Protein AF-A0A1L7WZS4-F1 (afdb_monomer_lite)

Sequence (184 aa):
MIKNDSPWVLGYNEPDMTNANGGCDASPQAAYNAWGDDMFQFYDGGASLVCPAITSDNQPAASWGTLGPHVVERFYQHQAPEWRGAVAVQMQCSGTTLANSFIVYIESTASQVNSFFGTTMLIWVTEFSPMPTSDVQLMSNFLDVAIPWLDAQSYIDRYSPFMADYFVTNDALNVAGETFVHTS

Structure (mmCIF, N/CA/C/O backbone):
data_AF-A0A1L7WZS4-F1
#
_entry.id   AF-A0A1L7WZS4-F1
#
loop_
_atom_site.group_PDB
_atom_site.id
_atom_site.type_symbol
_atom_site.label_atom_id
_atom_site.label_alt_id
_atom_site.label_comp_id
_atom_site.label_asym_id
_atom_site.label_entity_id
_atom_site.label_seq_id
_atom_site.pdbx_PDB_ins_code
_atom_site.Cartn_x
_atom_site.Cartn_y
_atom_site.Cartn_z
_atom_site.occupancy
_atom_site.B_iso_or_equiv
_atom_site.auth_seq_id
_atom_site.auth_comp_id
_atom_site.auth_asym_id
_atom_site.auth_atom_id
_atom_site.pdbx_PDB_model_num
ATOM 1 N N . MET A 1 1 ? -17.846 -16.212 -2.466 1.00 46.84 1 MET A N 1
ATOM 2 C CA . MET A 1 1 ? -17.568 -16.597 -1.067 1.00 46.84 1 MET A CA 1
ATOM 3 C C . MET A 1 1 ? -16.066 -16.613 -0.882 1.00 46.84 1 MET A C 1
ATOM 5 O O . MET A 1 1 ? -15.391 -17.294 -1.647 1.00 46.84 1 MET A O 1
ATOM 9 N N . ILE A 1 2 ? -15.557 -15.829 0.066 1.00 50.22 2 ILE A N 1
ATOM 10 C CA . ILE A 1 2 ? -14.164 -15.914 0.513 1.00 50.22 2 ILE A CA 1
ATOM 11 C C . ILE A 1 2 ? -13.963 -17.333 1.070 1.00 50.22 2 ILE A C 1
ATOM 13 O O . ILE A 1 2 ? -14.832 -17.837 1.779 1.00 50.22 2 ILE A O 1
ATOM 17 N N . LYS A 1 3 ? -12.886 -18.030 0.685 1.00 46.03 3 LYS A N 1
ATOM 18 C CA . LYS A 1 3 ? -12.543 -19.320 1.310 1.00 46.03 3 LYS A CA 1
ATOM 19 C C . LYS A 1 3 ? -12.291 -19.063 2.800 1.00 46.03 3 LYS A C 1
ATOM 21 O O . LYS A 1 3 ? -11.576 -18.116 3.104 1.00 46.03 3 LYS A O 1
ATOM 26 N N . ASN A 1 4 ? -12.844 -19.906 3.676 1.00 49.97 4 ASN A N 1
ATOM 27 C CA . ASN A 1 4 ? -12.928 -19.767 5.145 1.00 49.97 4 ASN A CA 1
ATOM 28 C C . ASN A 1 4 ? -11.616 -19.504 5.927 1.00 49.97 4 ASN A C 1
ATOM 30 O O . ASN A 1 4 ? -11.658 -19.453 7.151 1.00 49.97 4 ASN A O 1
ATOM 34 N N . ASP A 1 5 ? -10.485 -19.294 5.253 1.00 59.59 5 ASP A N 1
ATOM 35 C CA . ASP A 1 5 ? -9.174 -19.093 5.866 1.00 59.59 5 ASP A CA 1
ATOM 36 C C . ASP A 1 5 ? -8.554 -17.720 5.543 1.00 59.59 5 ASP A C 1
ATOM 38 O O . ASP A 1 5 ? -7.446 -17.448 5.996 1.00 59.59 5 ASP A O 1
ATOM 42 N N . SER A 1 6 ? -9.207 -16.854 4.749 1.00 62.25 6 SER A N 1
ATOM 43 C CA . SER A 1 6 ? -8.655 -15.522 4.444 1.00 62.25 6 SER A CA 1
ATOM 44 C C . SER A 1 6 ? -9.005 -14.549 5.577 1.00 62.25 6 SER A C 1
ATOM 46 O O . SER A 1 6 ? -10.152 -14.109 5.650 1.00 62.25 6 SER A O 1
ATOM 48 N N . PRO A 1 7 ? -8.058 -14.184 6.463 1.00 83.44 7 PRO A N 1
ATOM 49 C CA . PRO A 1 7 ? -8.371 -13.430 7.676 1.00 83.44 7 PRO A CA 1
ATOM 50 C C . PRO A 1 7 ? -8.576 -11.934 7.409 1.00 83.44 7 PRO A C 1
ATOM 52 O O . PRO A 1 7 ? -8.847 -11.183 8.340 1.00 83.44 7 PRO A O 1
ATOM 55 N N . TRP A 1 8 ? -8.403 -11.493 6.159 1.00 88.56 8 TRP A N 1
ATOM 56 C CA . TRP A 1 8 ? -8.347 -10.090 5.776 1.00 88.56 8 TRP A CA 1
ATOM 57 C C . TRP A 1 8 ? -9.059 -9.840 4.450 1.00 88.56 8 TRP A C 1
ATOM 59 O O . TRP A 1 8 ? -8.967 -10.660 3.530 1.00 88.56 8 TRP A O 1
ATOM 69 N N . VAL A 1 9 ? -9.707 -8.681 4.342 1.00 90.50 9 VAL A N 1
ATOM 70 C CA . VAL A 1 9 ? -10.283 -8.153 3.099 1.00 90.50 9 VAL A CA 1
ATOM 71 C C . VAL A 1 9 ? -9.748 -6.745 2.856 1.00 90.50 9 VAL A C 1
ATOM 73 O O . VAL A 1 9 ? -9.843 -5.882 3.728 1.00 90.50 9 VAL A O 1
ATOM 76 N N . LEU A 1 10 ? -9.173 -6.531 1.670 1.00 91.75 10 LEU A N 1
ATOM 77 C CA . LEU A 1 10 ? -8.748 -5.215 1.197 1.00 91.75 10 LEU A CA 1
ATOM 78 C C . LEU A 1 10 ? -9.964 -4.401 0.748 1.00 91.75 10 LEU A C 1
ATOM 80 O O . LEU A 1 10 ? -10.836 -4.929 0.060 1.00 91.75 10 LEU A O 1
ATOM 84 N N . GLY A 1 11 ? -10.009 -3.128 1.142 1.00 90.94 11 GLY A N 1
ATOM 85 C CA . GLY A 1 11 ? -10.994 -2.165 0.663 1.00 90.94 11 GLY A CA 1
ATOM 86 C C . GLY A 1 11 ? -10.773 -1.742 -0.792 1.00 90.94 11 GLY A C 1
ATOM 87 O O . GLY A 1 11 ? -10.078 -2.400 -1.563 1.00 90.94 11 GLY A O 1
ATOM 88 N N . TYR A 1 12 ? -11.365 -0.608 -1.167 1.00 91.69 12 TYR A N 1
ATOM 89 C CA . TYR A 1 12 ? -11.223 -0.043 -2.510 1.00 91.69 12 TYR A CA 1
ATOM 90 C C . TYR A 1 12 ? -9.759 0.241 -2.886 1.00 91.69 12 TYR A C 1
ATOM 92 O O . TYR A 1 12 ? -8.986 0.719 -2.057 1.00 91.69 12 TYR A O 1
ATOM 100 N N . ASN A 1 13 ? -9.410 -0.002 -4.152 1.00 92.44 13 ASN A N 1
ATOM 101 C CA . ASN A 1 13 ? -8.112 0.351 -4.725 1.00 92.44 13 ASN A CA 1
ATOM 102 C C . ASN A 1 13 ? -8.101 1.815 -5.178 1.00 92.44 13 ASN A C 1
ATOM 104 O O . ASN A 1 13 ? -8.845 2.141 -6.097 1.00 92.44 13 ASN A O 1
ATOM 108 N N . GLU A 1 14 ? -7.301 2.673 -4.548 1.00 89.50 14 GLU A N 1
ATOM 109 C CA . GLU A 1 14 ? -7.140 4.100 -4.874 1.00 89.50 14 GLU A CA 1
ATOM 110 C C . GLU A 1 14 ? -8.460 4.799 -5.255 1.00 89.50 14 GLU A C 1
ATOM 112 O O . GLU A 1 14 ? -8.660 5.187 -6.410 1.00 89.50 14 GLU A O 1
ATOM 117 N N . PRO A 1 15 ? -9.410 4.971 -4.314 1.00 87.81 15 PRO A N 1
ATOM 118 C CA . PRO A 1 15 ? -10.631 5.747 -4.568 1.00 87.81 15 PRO A CA 1
ATOM 119 C C . PRO A 1 15 ? -10.347 7.237 -4.830 1.00 87.81 15 PRO A C 1
ATOM 121 O O . PRO A 1 15 ? -11.222 7.984 -5.263 1.00 87.81 15 PRO A O 1
ATOM 124 N N . ASP A 1 16 ? -9.125 7.688 -4.555 1.00 85.00 16 ASP A N 1
ATOM 125 C CA . ASP A 1 16 ? -8.558 8.977 -4.936 1.00 85.00 16 ASP A CA 1
ATOM 126 C C . ASP A 1 16 ? -7.986 9.014 -6.366 1.00 85.00 16 ASP A C 1
ATOM 128 O O . ASP A 1 16 ? -7.601 10.090 -6.833 1.00 85.00 16 ASP A O 1
ATOM 132 N N . MET A 1 17 ? -8.006 7.886 -7.087 1.00 85.12 17 MET A N 1
ATOM 133 C CA . MET A 1 17 ? -7.531 7.752 -8.464 1.00 85.12 17 MET A CA 1
ATOM 134 C C . MET A 1 17 ? -8.611 7.251 -9.435 1.00 85.12 17 MET A C 1
ATOM 136 O O . MET A 1 17 ? -9.619 6.644 -9.070 1.00 85.12 17 MET A O 1
ATOM 140 N N . THR A 1 18 ? -8.405 7.533 -10.724 1.00 85.12 18 THR A N 1
ATOM 141 C CA . THR A 1 18 ? -9.283 7.060 -11.807 1.00 85.12 18 THR A CA 1
ATOM 142 C C . THR A 1 18 ? -8.803 5.715 -12.346 1.00 85.12 18 THR A C 1
ATOM 144 O O . THR A 1 18 ? -7.610 5.410 -12.297 1.00 85.12 18 THR A O 1
ATOM 147 N N . ASN A 1 19 ? -9.705 4.971 -12.993 1.00 87.06 19 ASN A N 1
ATOM 148 C CA . ASN A 1 19 ? -9.376 3.728 -13.705 1.00 87.06 19 ASN A CA 1
ATOM 149 C C . ASN A 1 19 ? -8.271 3.902 -14.762 1.00 87.06 19 ASN A C 1
ATOM 151 O O . ASN A 1 19 ? -7.524 2.965 -15.030 1.00 87.06 19 ASN A O 1
ATOM 155 N N . ALA A 1 20 ? -8.139 5.095 -15.359 1.00 84.62 20 ALA A N 1
ATOM 156 C CA . ALA A 1 20 ? -7.085 5.376 -16.337 1.00 84.62 20 ALA A CA 1
ATOM 157 C C . ALA A 1 20 ? -5.670 5.278 -15.737 1.00 84.62 20 ALA A C 1
ATOM 159 O O . ALA A 1 20 ? -4.717 5.041 -16.476 1.00 84.62 20 ALA A O 1
ATOM 160 N N . ASN A 1 21 ? -5.560 5.422 -14.414 1.00 80.00 21 ASN A N 1
ATOM 161 C CA . ASN A 1 21 ? -4.314 5.353 -13.659 1.00 80.00 21 ASN A CA 1
ATOM 162 C C . ASN A 1 21 ? -4.255 4.140 -12.709 1.00 80.00 21 ASN A C 1
ATOM 164 O O . ASN A 1 21 ? -3.320 4.054 -11.926 1.00 80.00 21 ASN A O 1
ATOM 168 N N . GLY A 1 22 ? -5.217 3.210 -12.782 1.00 82.62 22 GLY A N 1
ATOM 169 C CA . GLY A 1 22 ? -5.258 1.996 -11.951 1.00 82.62 22 GLY A CA 1
ATOM 170 C C . GLY A 1 22 ? -6.173 2.056 -10.719 1.00 82.62 22 GLY A C 1
ATOM 171 O O . GLY A 1 22 ? -6.454 1.012 -10.133 1.00 82.62 22 GLY A O 1
ATOM 172 N N . GLY A 1 23 ? -6.704 3.229 -10.362 1.00 87.62 23 GLY A N 1
ATOM 173 C CA . GLY A 1 23 ? -7.658 3.381 -9.257 1.00 87.62 23 GLY A CA 1
ATOM 174 C C . GLY A 1 23 ? -9.068 2.898 -9.585 1.00 87.62 23 GLY A C 1
ATOM 175 O O . GLY A 1 23 ? -9.369 2.573 -10.727 1.00 87.62 23 GLY A O 1
ATOM 176 N N . CYS A 1 24 ? -9.958 2.856 -8.595 1.00 88.12 24 CYS A N 1
ATOM 177 C CA . CYS A 1 24 ? -11.289 2.258 -8.745 1.00 88.12 24 CYS A CA 1
ATOM 178 C C . CYS A 1 24 ? -12.373 3.207 -9.282 1.00 88.12 24 CYS A C 1
ATOM 180 O O . CYS A 1 24 ? -13.500 2.762 -9.508 1.00 88.12 24 CYS A O 1
ATOM 182 N N . ASP A 1 25 ? -12.070 4.500 -9.463 1.00 84.56 25 ASP A N 1
ATOM 183 C CA . ASP A 1 25 ? -13.000 5.529 -9.972 1.00 84.56 25 ASP A CA 1
ATOM 184 C C . ASP A 1 25 ? -14.266 5.733 -9.107 1.00 84.56 25 ASP A C 1
ATOM 186 O O . ASP A 1 25 ? -15.220 6.416 -9.485 1.00 84.56 25 ASP A O 1
ATOM 190 N N . ALA A 1 26 ? -14.275 5.172 -7.897 1.00 78.31 26 ALA A N 1
ATOM 191 C CA . ALA A 1 26 ? -15.242 5.484 -6.862 1.00 78.31 26 ALA A CA 1
ATOM 192 C C . ALA A 1 26 ? -14.653 6.622 -6.033 1.00 78.31 26 ALA A C 1
ATOM 194 O O . ALA A 1 26 ? -13.940 6.357 -5.073 1.00 78.31 26 ALA A O 1
ATOM 195 N N . SER A 1 27 ? -14.928 7.878 -6.418 1.00 82.88 27 SER A N 1
ATOM 196 C CA . SER A 1 27 ? -14.479 9.072 -5.674 1.00 82.88 27 SER A CA 1
ATOM 197 C C . SER A 1 27 ? -14.507 8.847 -4.153 1.00 82.88 27 SER A C 1
ATOM 199 O O . SER A 1 27 ? -15.434 8.172 -3.684 1.00 82.88 27 SER A O 1
ATOM 201 N N . PRO A 1 28 ? -13.621 9.455 -3.339 1.00 82.31 28 PRO A N 1
ATOM 202 C CA . PRO A 1 28 ? -13.545 9.133 -1.909 1.00 82.31 28 PRO A CA 1
ATOM 203 C C . PRO A 1 28 ? -14.898 9.261 -1.200 1.00 82.31 28 PRO A C 1
ATOM 205 O O . PRO A 1 28 ? -15.245 8.443 -0.355 1.00 82.31 28 PRO A O 1
ATOM 208 N N . GLN A 1 29 ? -15.694 10.248 -1.626 1.00 84.12 29 GLN A N 1
ATOM 209 C CA . GLN A 1 29 ? -17.064 10.492 -1.189 1.00 84.12 29 GLN A CA 1
ATOM 210 C C . GLN A 1 29 ? -18.033 9.334 -1.456 1.00 84.12 29 GLN A C 1
ATOM 212 O O . GLN A 1 29 ? -18.847 8.992 -0.599 1.00 84.12 29 GLN A O 1
ATOM 217 N N . ALA A 1 30 ? -17.992 8.769 -2.659 1.00 86.94 30 ALA A N 1
ATOM 218 C CA . ALA A 1 30 ? -18.828 7.633 -3.024 1.00 86.94 30 ALA A CA 1
ATOM 219 C C . ALA A 1 30 ? -18.379 6.372 -2.278 1.00 86.94 30 ALA A C 1
ATOM 221 O O . ALA A 1 30 ? -19.214 5.667 -1.716 1.00 86.94 30 ALA A O 1
ATOM 222 N N . ALA A 1 31 ? -17.065 6.148 -2.214 1.00 86.94 31 ALA A N 1
ATOM 223 C CA . ALA A 1 31 ? -16.468 4.995 -1.557 1.00 86.94 31 ALA A CA 1
ATOM 224 C C . ALA A 1 31 ? -16.815 4.946 -0.057 1.00 86.94 31 ALA A C 1
ATOM 226 O O . ALA A 1 31 ? -17.235 3.907 0.443 1.00 86.94 31 ALA A O 1
ATOM 227 N N . TYR A 1 32 ? -16.731 6.067 0.673 1.00 84.50 32 TYR A N 1
ATOM 228 C CA . TYR A 1 32 ? -17.094 6.044 2.095 1.00 84.50 32 TYR A CA 1
ATOM 229 C C . TYR A 1 32 ? -18.606 5.901 2.327 1.00 84.50 32 TYR A C 1
ATOM 231 O O . TYR A 1 32 ? -19.009 5.334 3.340 1.00 84.50 32 TYR A O 1
ATOM 239 N N . ASN A 1 33 ? -19.454 6.400 1.417 1.00 85.69 33 ASN A N 1
ATOM 240 C CA . ASN A 1 33 ? -20.911 6.261 1.537 1.00 85.69 33 ASN A CA 1
ATOM 241 C C . ASN A 1 33 ? -21.367 4.802 1.387 1.00 85.69 33 ASN A C 1
ATOM 243 O O . ASN A 1 33 ? -22.339 4.414 2.029 1.00 85.69 33 ASN A O 1
ATOM 247 N N . ALA A 1 34 ? -20.682 4.022 0.547 1.00 88.62 34 ALA A N 1
ATOM 248 C CA . ALA A 1 34 ? -21.003 2.620 0.278 1.00 88.62 34 ALA A CA 1
ATOM 249 C C . ALA A 1 34 ? -20.265 1.626 1.196 1.00 88.62 34 ALA A C 1
ATOM 251 O O . ALA A 1 34 ? -20.634 0.456 1.237 1.00 88.62 34 ALA A O 1
ATOM 252 N N . TRP A 1 35 ? -19.257 2.075 1.956 1.00 87.00 35 TRP A N 1
ATOM 253 C CA . TRP A 1 35 ? -18.356 1.201 2.719 1.00 87.00 35 TRP A CA 1
ATOM 254 C C . TRP A 1 35 ? -19.073 0.187 3.615 1.00 87.00 35 TRP A C 1
ATOM 256 O O . TRP A 1 35 ? -18.740 -0.994 3.578 1.00 87.00 35 TRP A O 1
ATOM 266 N N . GLY A 1 36 ? -20.052 0.626 4.410 1.00 85.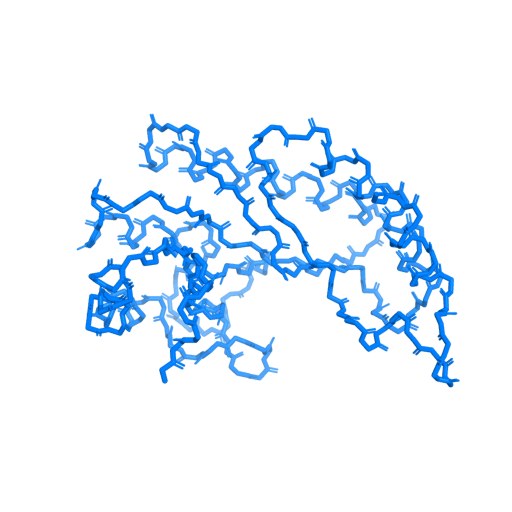19 36 GLY A N 1
ATOM 267 C CA . GLY A 1 36 ? -20.805 -0.262 5.294 1.00 85.19 36 GLY A CA 1
ATOM 268 C C . GLY A 1 36 ? -21.506 -1.390 4.534 1.00 85.19 36 GLY A C 1
ATOM 269 O O . GLY A 1 36 ? -21.374 -2.552 4.907 1.00 85.19 36 GLY A O 1
ATOM 270 N N . ASP A 1 37 ? -22.179 -1.068 3.430 1.00 87.94 37 ASP A N 1
ATOM 271 C CA . ASP A 1 37 ? -22.903 -2.051 2.615 1.00 87.94 37 ASP A CA 1
ATOM 272 C C . ASP A 1 37 ? -21.937 -3.013 1.902 1.00 87.94 37 ASP A C 1
ATOM 274 O O . ASP A 1 37 ? -22.145 -4.232 1.874 1.00 87.94 37 ASP A O 1
ATOM 278 N N . ASP A 1 38 ? -20.843 -2.476 1.364 1.00 90.06 38 ASP A N 1
ATOM 279 C CA . ASP A 1 38 ? -19.884 -3.242 0.573 1.00 90.06 38 ASP A CA 1
ATOM 280 C C . ASP A 1 38 ? -19.002 -4.135 1.444 1.00 90.06 38 ASP A C 1
ATOM 282 O O . ASP A 1 38 ? -18.689 -5.267 1.066 1.00 90.06 38 ASP A O 1
ATOM 286 N N . MET A 1 39 ? -18.619 -3.657 2.626 1.00 87.94 39 MET A N 1
ATOM 287 C CA . MET A 1 39 ? -17.538 -4.266 3.384 1.00 87.94 39 MET A CA 1
ATOM 288 C C . MET A 1 39 ? -17.989 -4.930 4.677 1.00 87.94 39 MET A C 1
ATOM 290 O O . MET A 1 39 ? -17.329 -5.880 5.116 1.00 87.94 39 MET A O 1
ATOM 294 N N . PHE A 1 40 ? -19.095 -4.493 5.301 1.00 87.50 40 PHE A N 1
ATOM 295 C CA . PHE A 1 40 ? -19.364 -4.956 6.661 1.00 87.50 40 PHE A CA 1
ATOM 296 C C . PHE A 1 40 ? -19.737 -6.432 6.757 1.00 87.50 40 PHE A C 1
ATOM 298 O O . PHE A 1 40 ? -19.352 -7.122 7.701 1.00 87.50 40 PHE A O 1
ATOM 305 N N . GLN A 1 41 ? -20.353 -6.947 5.697 1.00 88.88 41 GLN A N 1
ATOM 306 C CA . GLN A 1 41 ? -20.643 -8.367 5.535 1.00 88.88 41 GLN A CA 1
ATOM 307 C C . GLN A 1 41 ? -19.414 -9.280 5.719 1.00 88.88 41 GLN A C 1
ATOM 309 O O . GLN A 1 41 ? -19.560 -10.426 6.141 1.00 88.88 41 GLN A O 1
ATOM 314 N N . PHE A 1 42 ? -18.199 -8.806 5.414 1.00 88.12 42 PHE A N 1
ATOM 315 C CA . PHE A 1 42 ? -16.985 -9.617 5.547 1.00 88.12 42 PHE A CA 1
ATOM 316 C C . PHE A 1 42 ? -16.488 -9.706 6.989 1.00 88.12 42 PHE A C 1
ATOM 318 O O . PHE A 1 42 ? -16.020 -10.761 7.413 1.00 88.12 42 PHE A O 1
ATOM 325 N N . TYR A 1 43 ? -16.622 -8.630 7.755 1.00 85.75 43 TYR A N 1
ATOM 326 C CA . TYR A 1 43 ? -16.282 -8.623 9.178 1.00 85.75 43 TYR A CA 1
ATOM 327 C C . TYR A 1 43 ? -17.310 -9.356 10.022 1.00 85.75 43 TYR A C 1
ATOM 329 O O . TYR A 1 43 ? -16.923 -10.095 10.923 1.00 85.75 43 TYR A O 1
ATOM 337 N N . ASP A 1 44 ? -18.596 -9.264 9.671 1.00 86.19 44 ASP A N 1
ATOM 338 C CA . ASP A 1 44 ? -19.629 -10.127 10.255 1.00 86.19 44 ASP A CA 1
ATOM 339 C C . ASP A 1 44 ? -19.323 -11.613 9.988 1.00 86.19 44 ASP A C 1
ATOM 341 O O . ASP A 1 44 ? -19.648 -12.489 10.790 1.00 86.19 44 ASP A O 1
ATOM 345 N N . GLY A 1 45 ? -18.640 -11.897 8.873 1.00 85.62 45 GLY A N 1
ATOM 346 C CA . GLY A 1 45 ? -18.077 -13.203 8.530 1.00 85.62 45 GLY A CA 1
ATOM 347 C C . GLY A 1 45 ? -16.756 -13.555 9.232 1.00 85.62 45 GLY A C 1
ATOM 348 O O . GLY A 1 45 ? -16.240 -14.649 9.012 1.00 85.62 45 GLY A O 1
ATOM 349 N N . GLY A 1 46 ? -16.213 -12.668 10.070 1.00 84.50 46 GLY A N 1
ATOM 350 C CA . GLY A 1 46 ? -15.001 -12.878 10.868 1.00 84.50 46 GLY A CA 1
ATOM 351 C C . GLY A 1 46 ? -13.694 -12.369 10.251 1.00 84.50 46 GLY A C 1
ATOM 352 O O . GLY A 1 46 ? -12.632 -12.656 10.803 1.00 84.50 46 GLY A O 1
ATOM 353 N N . ALA A 1 47 ? -13.731 -11.639 9.132 1.00 86.75 47 ALA A N 1
ATOM 354 C CA . ALA A 1 47 ? -12.529 -11.063 8.528 1.00 86.75 47 ALA A CA 1
ATOM 355 C C . ALA A 1 47 ? -12.163 -9.694 9.126 1.00 86.75 47 ALA A C 1
ATOM 357 O O . ALA A 1 47 ? -13.021 -8.870 9.436 1.00 86.75 47 ALA A O 1
ATOM 358 N N . SER A 1 48 ? -10.872 -9.396 9.201 1.00 86.69 48 SER A N 1
ATOM 359 C CA . SER A 1 48 ? -10.385 -8.036 9.423 1.00 86.69 48 SER A CA 1
ATOM 360 C C . SER A 1 48 ? -10.467 -7.224 8.130 1.00 86.69 48 SER A C 1
ATOM 362 O O . SER A 1 48 ? -10.184 -7.733 7.045 1.00 86.69 48 SER A O 1
ATOM 364 N N . LEU A 1 49 ? -10.810 -5.940 8.224 1.00 87.88 49 LEU A N 1
ATOM 365 C CA . LEU A 1 49 ? -10.852 -5.061 7.055 1.00 87.88 49 LEU A CA 1
ATOM 366 C C . LEU A 1 49 ? -9.654 -4.133 6.980 1.00 87.88 49 LEU A C 1
ATOM 368 O O . LEU A 1 49 ? -9.346 -3.430 7.939 1.00 87.88 49 LEU A O 1
ATOM 372 N N . VAL A 1 50 ? -9.047 -4.053 5.807 1.00 89.44 50 VAL A N 1
ATOM 373 C CA . VAL A 1 50 ? -8.036 -3.044 5.494 1.00 89.44 50 VAL A CA 1
ATOM 374 C C . VAL A 1 50 ? -8.734 -1.858 4.836 1.00 89.44 50 VAL A C 1
ATOM 376 O O . VAL A 1 50 ? -9.536 -2.052 3.923 1.00 89.44 50 VAL A O 1
ATOM 379 N N . CYS A 1 51 ? -8.445 -0.638 5.297 1.00 86.94 51 CYS A N 1
ATOM 380 C CA . CYS A 1 51 ? -8.943 0.597 4.691 1.00 86.94 51 CYS A CA 1
ATOM 381 C C . CYS A 1 51 ? -8.622 0.652 3.187 1.00 86.94 51 CYS A C 1
ATOM 383 O O . CYS A 1 51 ? -7.724 -0.063 2.730 1.00 86.94 51 CYS A O 1
ATOM 385 N N . PRO A 1 52 ? -9.316 1.513 2.417 1.00 88.94 52 PRO A N 1
ATOM 386 C CA . PRO A 1 52 ? -8.971 1.734 1.020 1.00 88.94 52 PRO A CA 1
ATOM 387 C C . PRO A 1 52 ? -7.478 2.003 0.842 1.00 88.94 52 PRO A C 1
ATOM 389 O O . PRO A 1 52 ? -6.876 2.710 1.655 1.00 88.94 52 PRO A O 1
ATOM 392 N N . ALA A 1 53 ? -6.903 1.435 -0.212 1.00 90.69 53 ALA A N 1
ATOM 393 C CA . ALA A 1 53 ? -5.528 1.700 -0.583 1.00 90.69 53 ALA A CA 1
ATOM 394 C C . ALA A 1 53 ? -5.434 3.120 -1.137 1.00 90.69 53 ALA A C 1
ATOM 396 O O . ALA A 1 53 ? -6.194 3.456 -2.037 1.00 90.69 53 ALA A O 1
ATOM 397 N N . ILE A 1 54 ? -4.566 3.955 -0.573 1.00 88.88 54 ILE A N 1
ATOM 398 C CA . ILE A 1 54 ? -4.416 5.359 -0.983 1.00 88.88 54 ILE A CA 1
ATOM 399 C C . ILE A 1 54 ? -3.201 5.545 -1.883 1.00 88.88 54 ILE A C 1
ATOM 401 O O . ILE A 1 54 ? -2.166 4.910 -1.654 1.00 88.88 54 ILE A O 1
ATOM 405 N N . THR A 1 55 ? -3.313 6.442 -2.860 1.00 86.00 55 THR A N 1
ATOM 406 C CA . THR A 1 55 ? -2.197 6.749 -3.755 1.00 86.00 55 THR A CA 1
ATOM 407 C C . THR A 1 55 ? -1.169 7.681 -3.104 1.00 86.00 55 THR A C 1
ATOM 409 O O . THR A 1 55 ? -1.471 8.471 -2.200 1.00 86.00 55 THR A O 1
ATOM 412 N N . SER A 1 56 ? 0.067 7.639 -3.603 1.00 81.75 56 SER A N 1
ATOM 413 C CA . SER A 1 56 ? 1.100 8.641 -3.314 1.00 81.75 56 SER A CA 1
ATOM 414 C C . SER A 1 56 ? 1.011 9.877 -4.204 1.00 81.75 56 SER A C 1
ATOM 416 O O . SER A 1 56 ? 1.752 10.839 -3.982 1.00 81.75 56 SER A O 1
ATOM 418 N N . ASP A 1 57 ? 0.180 9.839 -5.250 1.00 71.69 57 ASP A N 1
ATOM 419 C CA . ASP A 1 57 ? 0.026 10.976 -6.146 1.00 71.69 57 ASP A CA 1
ATOM 420 C C . ASP A 1 57 ? -0.665 12.146 -5.426 1.00 71.69 57 ASP A C 1
ATOM 422 O O . ASP A 1 57 ? -1.709 12.015 -4.791 1.00 71.69 57 ASP A O 1
ATOM 426 N N . ASN A 1 58 ? -0.053 13.322 -5.533 1.00 59.91 58 ASN A N 1
ATOM 427 C CA . ASN A 1 58 ? -0.608 14.570 -5.014 1.00 59.91 58 ASN A CA 1
ATOM 428 C C . ASN A 1 58 ? -1.442 15.305 -6.075 1.00 59.91 58 ASN A C 1
ATOM 430 O O . ASN A 1 58 ? -1.954 16.396 -5.809 1.00 59.91 58 ASN A O 1
ATOM 434 N N . GLN A 1 59 ? -1.546 14.754 -7.288 1.00 58.81 59 GLN A N 1
ATOM 435 C CA . GLN A 1 59 ? -2.456 15.233 -8.316 1.00 58.81 59 GLN A CA 1
ATOM 436 C C . GLN A 1 59 ? -3.797 14.518 -8.164 1.00 58.81 59 GLN A C 1
ATOM 438 O O . GLN A 1 59 ? -3.867 13.301 -8.314 1.00 58.81 59 GLN A O 1
ATOM 443 N N . PRO A 1 60 ? -4.889 15.245 -7.891 1.00 54.31 60 PRO A N 1
ATOM 444 C CA . PRO A 1 60 ? -6.183 14.606 -7.821 1.00 54.31 60 PRO A CA 1
ATOM 445 C C . PRO A 1 60 ? -6.555 14.078 -9.206 1.00 54.31 60 PRO A C 1
ATOM 447 O O . PRO A 1 60 ? -6.603 14.849 -10.167 1.00 54.31 60 PRO A O 1
ATOM 450 N N . ALA A 1 61 ? -6.856 12.781 -9.317 1.00 55.94 61 ALA A N 1
ATOM 451 C CA . ALA A 1 61 ? -7.229 12.180 -10.598 1.00 55.94 61 ALA A CA 1
ATOM 452 C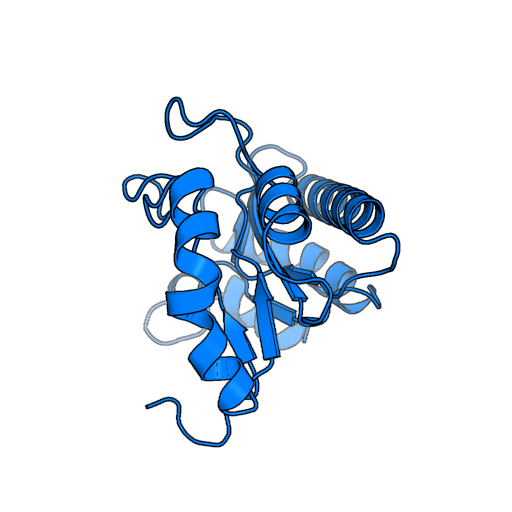 C . ALA A 1 61 ? -8.517 12.776 -11.199 1.00 55.94 61 ALA A C 1
ATOM 454 O O . ALA A 1 61 ? -8.782 12.612 -12.389 1.00 55.94 61 ALA A O 1
ATOM 455 N N . ALA A 1 62 ? -9.299 13.500 -10.390 1.00 56.59 62 ALA A N 1
ATOM 456 C CA . ALA A 1 62 ? -10.485 14.251 -10.787 1.00 56.59 62 ALA A CA 1
ATOM 457 C C . ALA A 1 62 ? -10.774 15.402 -9.801 1.00 56.59 62 ALA A C 1
ATOM 459 O O . ALA A 1 62 ? -10.124 15.539 -8.773 1.00 56.59 62 ALA A O 1
ATOM 460 N N . SER A 1 63 ? -11.789 16.233 -10.049 1.00 61.03 63 SER A N 1
ATOM 461 C CA . SER A 1 63 ? -12.183 17.363 -9.178 1.00 61.03 63 SER A CA 1
ATOM 462 C C . SER A 1 63 ? -12.751 16.967 -7.791 1.00 61.03 63 SER A C 1
ATOM 464 O O . SER A 1 63 ? -13.547 17.710 -7.222 1.00 61.03 63 SER A O 1
ATOM 466 N N . TRP A 1 64 ? -12.387 15.801 -7.245 1.00 62.94 64 TRP A N 1
ATOM 467 C CA . TRP A 1 64 ? -12.945 15.208 -6.021 1.00 62.94 64 TRP A CA 1
ATOM 468 C C . TRP A 1 64 ? -12.350 15.766 -4.719 1.00 62.94 64 TRP A C 1
ATOM 470 O O . TRP A 1 64 ? -12.945 15.609 -3.655 1.00 62.94 64 TRP A O 1
ATOM 480 N N . GLY A 1 65 ? -11.202 16.443 -4.790 1.00 64.00 65 GLY A N 1
ATOM 481 C CA . GLY A 1 65 ? -10.671 17.297 -3.720 1.00 64.00 65 GLY A CA 1
ATOM 482 C C . GLY A 1 65 ? -10.136 16.607 -2.455 1.00 64.00 65 GLY A C 1
ATOM 483 O O . GLY A 1 65 ? -9.550 17.297 -1.628 1.00 64.00 65 GLY A O 1
ATOM 484 N N . THR A 1 66 ? -10.299 15.290 -2.287 1.00 67.50 66 THR A N 1
ATOM 485 C CA . THR A 1 66 ? -9.720 14.502 -1.176 1.00 67.50 66 THR A CA 1
ATOM 486 C C . THR A 1 66 ? -8.742 13.479 -1.745 1.00 67.50 66 THR A C 1
ATOM 488 O O . THR A 1 66 ? -9.128 12.765 -2.663 1.00 67.50 66 THR A O 1
ATOM 491 N N . LEU A 1 67 ? -7.517 13.410 -1.213 1.00 75.62 67 LEU A N 1
ATOM 492 C CA . LEU A 1 67 ? -6.438 12.534 -1.691 1.00 75.62 67 LEU A CA 1
ATOM 493 C C . LEU A 1 67 ? -5.636 11.947 -0.534 1.00 75.62 67 LEU A C 1
ATOM 495 O O . LEU A 1 67 ? -5.598 12.536 0.555 1.00 75.62 67 LEU A O 1
ATOM 499 N N . GLY A 1 68 ? -4.949 10.836 -0.795 1.00 82.62 68 GLY A N 1
ATOM 500 C CA . GLY A 1 68 ? -3.943 10.286 0.096 1.00 82.62 68 GLY A CA 1
ATOM 501 C C . GLY A 1 68 ? -4.514 10.000 1.490 1.00 82.62 68 GLY A C 1
ATOM 502 O O . GLY A 1 68 ? -5.658 9.554 1.620 1.00 82.62 68 GLY A O 1
ATOM 503 N N . PRO A 1 69 ? -3.775 10.309 2.572 1.00 82.88 69 PRO A N 1
ATOM 504 C CA . PRO A 1 69 ? -4.213 10.015 3.938 1.00 82.88 69 PRO A CA 1
ATOM 505 C C . PRO A 1 69 ? -5.577 10.618 4.316 1.00 82.88 69 PRO A C 1
ATOM 507 O O . PRO A 1 69 ? -6.283 10.052 5.149 1.00 82.88 69 PRO A O 1
ATOM 510 N N . HIS A 1 70 ? -6.010 11.714 3.683 1.00 83.81 70 HIS A N 1
ATOM 511 C CA . HIS A 1 70 ? -7.322 12.310 3.958 1.00 83.81 70 HIS A CA 1
ATOM 512 C C . HIS A 1 70 ? -8.499 11.450 3.478 1.00 83.81 70 HIS A C 1
ATOM 514 O O . HIS A 1 70 ? -9.606 11.590 3.999 1.00 83.81 70 HIS A O 1
ATOM 520 N N . VAL A 1 71 ? -8.287 10.525 2.534 1.00 83.50 71 VAL A N 1
ATOM 521 C CA . VAL A 1 71 ? -9.280 9.481 2.234 1.00 83.50 71 VAL A CA 1
ATOM 522 C C . VAL A 1 71 ? -9.530 8.668 3.501 1.00 83.50 71 VAL A C 1
ATOM 524 O O . VAL A 1 71 ? -10.670 8.546 3.939 1.00 83.50 71 VAL A O 1
ATOM 527 N N . VAL A 1 72 ? -8.468 8.197 4.155 1.00 83.88 72 VAL A N 1
ATOM 528 C CA . VAL A 1 72 ? -8.560 7.418 5.398 1.00 83.88 72 VAL A CA 1
ATOM 529 C C . VAL A 1 72 ? -9.229 8.227 6.510 1.00 83.88 72 VAL A C 1
ATOM 531 O O . VAL A 1 72 ? -10.101 7.707 7.205 1.00 83.88 72 VAL A O 1
ATOM 534 N N . GLU A 1 73 ? -8.896 9.515 6.639 1.00 84.81 73 GLU A N 1
ATOM 535 C CA . GLU A 1 73 ? -9.553 10.422 7.589 1.00 84.81 73 GLU A CA 1
ATOM 536 C C . GLU A 1 73 ? -11.078 10.461 7.388 1.00 84.81 73 GLU A C 1
ATOM 538 O O . GLU A 1 73 ? -11.837 10.374 8.357 1.00 84.81 73 GLU A O 1
ATOM 543 N N . ARG A 1 74 ? -11.554 10.555 6.137 1.00 81.25 74 ARG A N 1
ATOM 544 C CA . ARG A 1 74 ? -12.995 10.587 5.836 1.00 81.25 74 ARG A CA 1
ATOM 545 C C . ARG A 1 74 ? -13.697 9.294 6.216 1.00 81.25 74 ARG A C 1
ATOM 547 O O . ARG A 1 74 ? -14.773 9.365 6.811 1.00 81.25 74 ARG A O 1
ATOM 554 N N . PHE A 1 75 ? -13.085 8.149 5.923 1.00 80.50 75 PHE A N 1
ATOM 555 C CA . PHE A 1 75 ? -13.608 6.839 6.316 1.00 80.50 75 PHE A CA 1
ATOM 556 C C . PHE A 1 75 ? -13.674 6.696 7.838 1.00 80.50 75 PHE A C 1
ATOM 558 O O . PHE A 1 75 ? -14.699 6.270 8.375 1.00 80.50 75 PHE A O 1
ATOM 565 N N . TYR A 1 76 ? -12.623 7.132 8.536 1.00 79.12 76 TYR A N 1
ATOM 566 C CA . TYR A 1 76 ? -12.586 7.136 9.995 1.00 79.12 76 TYR A CA 1
ATOM 567 C C . TYR A 1 76 ? -13.700 8.005 10.603 1.00 79.12 76 TYR A C 1
ATOM 569 O O . TYR A 1 76 ? -14.415 7.551 11.494 1.00 79.12 76 TYR A O 1
ATOM 577 N N . GLN A 1 77 ? -13.902 9.224 10.087 1.00 77.81 77 GLN A N 1
ATOM 578 C CA . GLN A 1 77 ? -14.937 10.148 10.569 1.00 77.81 77 GLN A CA 1
ATOM 579 C C . GLN A 1 77 ? -16.368 9.646 10.334 1.00 77.81 77 GLN A C 1
ATOM 581 O O . GLN A 1 77 ? -17.254 9.985 11.119 1.00 77.81 77 GLN A O 1
ATOM 586 N N . HIS A 1 78 ? -16.613 8.901 9.250 1.00 68.12 78 HIS A N 1
ATOM 587 C CA . HIS A 1 78 ? -17.977 8.618 8.804 1.00 68.12 78 HIS A CA 1
ATOM 588 C C . HIS A 1 78 ? -18.504 7.235 9.176 1.00 68.12 78 HIS A C 1
ATOM 590 O O . HIS A 1 78 ? -19.726 7.139 9.264 1.00 68.12 78 HIS A O 1
ATOM 596 N N . GLN A 1 79 ? -17.684 6.192 9.409 1.00 63.12 79 GLN A N 1
ATOM 597 C CA . GLN A 1 79 ? -18.258 4.839 9.560 1.00 63.12 79 GLN A CA 1
ATOM 598 C C . GLN A 1 79 ? -17.575 3.782 10.454 1.00 63.12 79 GLN A C 1
ATOM 600 O O . GLN A 1 79 ? -18.135 2.695 10.504 1.00 63.12 79 GLN A O 1
ATOM 605 N N . ALA A 1 80 ? -16.466 3.963 11.193 1.00 52.84 80 ALA A N 1
ATOM 606 C CA . ALA A 1 80 ? -15.893 2.765 11.858 1.00 52.84 80 ALA A CA 1
ATOM 607 C C . ALA A 1 80 ? -14.990 2.958 13.099 1.00 52.84 80 ALA A C 1
ATOM 609 O O . ALA A 1 80 ? -13.824 2.566 13.066 1.00 52.84 80 ALA A O 1
ATOM 610 N N . PRO A 1 81 ? -15.491 3.450 14.248 1.00 52.88 81 PRO A N 1
ATOM 611 C CA . PRO A 1 81 ? -14.719 3.401 15.496 1.00 52.88 81 PRO A CA 1
ATOM 612 C C . PRO A 1 81 ? -14.436 1.966 15.996 1.00 52.88 81 PRO A C 1
ATOM 614 O O . PRO A 1 81 ? -13.523 1.766 16.796 1.00 52.88 81 PRO A O 1
ATOM 617 N N . GLU A 1 82 ? -15.190 0.959 15.536 1.00 52.59 82 GLU A N 1
ATOM 618 C CA . GLU A 1 82 ? -15.083 -0.428 16.024 1.00 52.59 82 GLU A CA 1
ATOM 619 C C . GLU A 1 82 ? -14.101 -1.305 15.218 1.00 52.59 82 GLU A C 1
ATOM 621 O O . GLU A 1 82 ? -13.785 -2.421 15.629 1.00 52.59 82 GLU A O 1
ATOM 626 N N . TRP A 1 83 ? -13.577 -0.812 14.088 1.00 58.66 83 TRP A N 1
ATOM 627 C CA . TRP A 1 83 ? -12.884 -1.644 13.101 1.00 58.66 83 TRP A CA 1
ATOM 628 C C . TRP A 1 83 ? -11.401 -1.320 13.124 1.00 58.66 83 TRP A C 1
ATOM 630 O O . TRP A 1 83 ? -10.980 -0.203 12.831 1.00 58.66 83 TRP A O 1
ATOM 640 N N . ARG A 1 84 ? -10.598 -2.316 13.498 1.00 59.88 84 ARG A N 1
ATOM 641 C CA . ARG A 1 84 ? -9.143 -2.204 13.594 1.00 59.88 84 ARG A CA 1
ATOM 642 C C . ARG A 1 84 ? -8.496 -3.266 12.722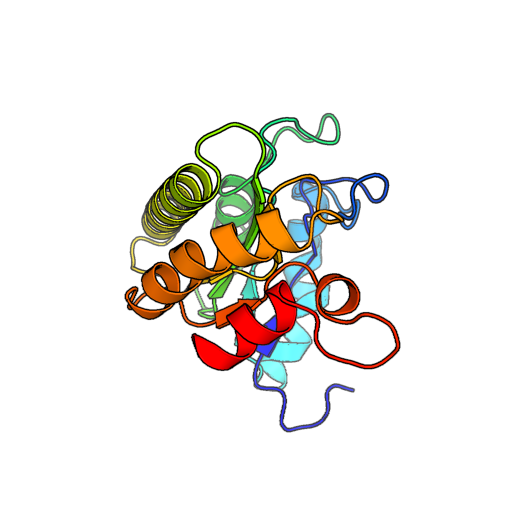 1.00 59.88 84 ARG A C 1
ATOM 644 O O . ARG A 1 84 ? -8.164 -4.341 13.209 1.00 59.88 84 ARG A O 1
ATOM 651 N N . GLY A 1 85 ? -8.370 -2.978 11.434 1.00 67.06 85 GLY A N 1
ATOM 652 C CA . GLY A 1 85 ? -7.509 -3.764 10.560 1.00 67.06 85 GLY A CA 1
ATOM 653 C C . GLY A 1 85 ? -6.207 -3.027 10.279 1.00 67.06 85 GLY A C 1
ATOM 654 O O . GLY A 1 85 ? -5.409 -2.824 11.189 1.00 67.06 85 GLY A O 1
ATOM 655 N N . ALA A 1 86 ? -5.998 -2.619 9.033 1.00 75.06 86 ALA A N 1
ATOM 656 C CA . ALA A 1 86 ? -4.792 -1.917 8.601 1.00 75.06 86 ALA A CA 1
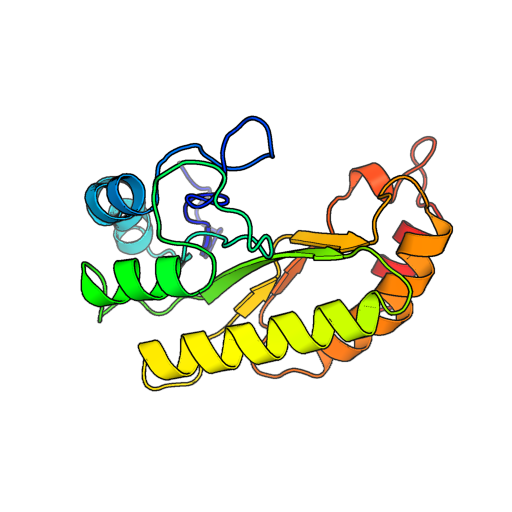ATOM 657 C C . ALA A 1 86 ? -5.124 -0.816 7.585 1.00 75.06 86 ALA A C 1
ATOM 659 O O . ALA A 1 86 ? -6.238 -0.769 7.063 1.00 75.06 86 ALA A O 1
ATOM 660 N N . VAL A 1 87 ? -4.165 0.057 7.284 1.00 79.62 87 VAL A N 1
ATOM 661 C CA . VAL A 1 87 ? -4.274 1.036 6.191 1.00 79.62 87 VAL A CA 1
ATOM 662 C C . VAL A 1 87 ? -3.424 0.589 5.015 1.00 79.62 87 VAL A C 1
ATOM 664 O O . VAL A 1 87 ? -2.225 0.382 5.182 1.00 79.62 87 VAL A O 1
ATOM 667 N N . ALA A 1 88 ? -4.040 0.454 3.840 1.00 84.00 88 ALA A N 1
ATOM 668 C CA . ALA A 1 88 ? -3.329 0.156 2.608 1.00 84.00 88 ALA A CA 1
ATOM 669 C C . ALA A 1 88 ? -2.750 1.438 1.986 1.00 84.00 88 ALA A C 1
ATOM 671 O O . ALA A 1 88 ? -3.421 2.467 1.922 1.00 84.00 88 ALA A O 1
ATOM 672 N N . VAL A 1 89 ? -1.501 1.379 1.533 1.00 82.31 89 VAL A N 1
ATOM 673 C CA . VAL A 1 89 ? -0.779 2.512 0.936 1.00 82.31 89 VAL A CA 1
ATOM 674 C C . VAL A 1 89 ? -0.086 2.060 -0.346 1.00 82.31 89 VAL A C 1
ATOM 676 O O . VAL A 1 89 ? 0.462 0.954 -0.394 1.00 82.31 89 VAL A O 1
ATOM 679 N N . GLN A 1 90 ? -0.106 2.918 -1.366 1.00 82.31 90 GLN A N 1
ATOM 680 C CA . GLN A 1 90 ? 0.471 2.657 -2.682 1.00 82.31 90 GLN A CA 1
ATOM 681 C C . GLN A 1 90 ? 1.420 3.778 -3.104 1.00 82.31 90 GLN A C 1
ATOM 683 O O . GLN A 1 90 ? 1.107 4.955 -2.936 1.00 82.31 90 GLN A O 1
ATOM 688 N N . MET A 1 91 ? 2.596 3.430 -3.639 1.00 82.19 91 MET A N 1
ATOM 689 C CA . MET A 1 91 ? 3.555 4.433 -4.114 1.00 82.19 91 MET A CA 1
ATOM 690 C C . MET A 1 91 ? 4.352 4.026 -5.353 1.00 82.19 91 MET A C 1
ATOM 692 O O . MET A 1 91 ? 5.092 3.042 -5.354 1.00 82.19 91 MET A O 1
ATOM 696 N N . GLN A 1 92 ? 4.329 4.890 -6.366 1.00 79.44 92 GLN A N 1
ATOM 697 C CA . GLN A 1 92 ? 5.263 4.846 -7.491 1.00 79.44 92 GLN A CA 1
ATOM 698 C C . GLN A 1 92 ? 6.300 5.966 -7.339 1.00 79.44 92 GLN A C 1
ATOM 700 O O . GLN A 1 92 ? 5.970 7.152 -7.309 1.00 79.44 92 GLN A O 1
ATOM 705 N N . CYS A 1 93 ? 7.577 5.603 -7.229 1.00 79.62 93 CYS A N 1
ATOM 706 C CA . CYS A 1 93 ? 8.670 6.547 -6.995 1.00 79.62 93 CYS A CA 1
ATOM 707 C C . CYS A 1 93 ? 9.345 6.942 -8.310 1.00 79.62 93 CYS A C 1
ATOM 709 O O . CYS A 1 93 ? 9.751 6.075 -9.076 1.00 79.62 93 CYS A O 1
ATOM 711 N N . SER A 1 94 ? 9.584 8.233 -8.540 1.00 74.94 94 SER A N 1
ATOM 712 C CA . SER A 1 94 ? 10.423 8.718 -9.647 1.00 74.94 94 SER A CA 1
ATOM 713 C C . SER A 1 94 ? 11.468 9.725 -9.149 1.00 74.94 94 SER A C 1
ATOM 715 O O . SER A 1 94 ? 11.307 10.326 -8.087 1.00 74.94 94 SER A O 1
ATOM 717 N N . GLY A 1 95 ? 12.575 9.884 -9.882 1.00 73.38 95 GLY A N 1
ATOM 718 C CA . GLY A 1 95 ? 13.680 10.779 -9.512 1.00 73.38 95 GLY A CA 1
ATOM 719 C C . GLY A 1 95 ? 14.966 10.053 -9.104 1.00 73.38 95 GLY A C 1
ATOM 720 O O . GLY A 1 95 ? 15.198 8.911 -9.485 1.00 73.38 95 GLY A O 1
ATOM 721 N N . THR A 1 96 ? 15.844 10.739 -8.367 1.00 70.62 96 THR A N 1
ATOM 722 C CA . THR A 1 96 ? 17.216 10.269 -8.082 1.00 70.62 96 THR A CA 1
ATOM 723 C C . THR A 1 96 ? 17.393 9.608 -6.713 1.00 70.62 96 THR A C 1
ATOM 725 O O . THR A 1 96 ? 18.427 8.993 -6.471 1.00 70.62 96 THR A O 1
ATOM 728 N N . THR A 1 97 ? 16.408 9.707 -5.815 1.00 83.38 97 THR A N 1
ATOM 729 C CA . THR A 1 97 ? 16.475 9.191 -4.432 1.00 83.38 97 THR A CA 1
ATOM 730 C C . THR A 1 97 ? 15.286 8.289 -4.101 1.00 83.38 97 THR A C 1
ATOM 732 O O . THR A 1 97 ? 14.627 8.468 -3.082 1.00 83.38 97 THR A O 1
ATOM 735 N N . LEU A 1 98 ? 15.000 7.329 -4.983 1.00 88.94 98 LEU A N 1
ATOM 736 C CA . LEU A 1 98 ? 13.749 6.559 -5.017 1.00 88.94 98 LEU A CA 1
ATOM 737 C C . LEU A 1 98 ? 13.389 5.895 -3.679 1.00 88.94 98 LEU A C 1
ATOM 739 O O . LEU A 1 98 ? 12.326 6.173 -3.133 1.00 88.94 98 LEU A O 1
ATOM 743 N N . ALA A 1 99 ? 14.288 5.083 -3.115 1.00 91.38 99 ALA A N 1
ATOM 744 C CA . ALA A 1 99 ? 14.026 4.376 -1.859 1.00 91.38 99 ALA A CA 1
ATOM 745 C C . ALA A 1 99 ? 13.887 5.328 -0.659 1.00 91.38 99 ALA A C 1
ATOM 747 O O . ALA A 1 99 ? 13.035 5.127 0.197 1.00 91.38 99 ALA A O 1
ATOM 748 N N . ASN A 1 100 ? 14.663 6.415 -0.616 1.00 92.31 100 ASN A N 1
ATOM 749 C CA . ASN A 1 100 ? 14.530 7.409 0.450 1.00 92.31 100 ASN A CA 1
ATOM 750 C C . ASN A 1 100 ? 13.201 8.174 0.352 1.00 92.31 100 ASN A C 1
ATOM 752 O O . ASN A 1 100 ? 12.562 8.436 1.364 1.00 92.31 100 ASN A O 1
ATOM 756 N N . SER A 1 101 ? 12.772 8.528 -0.862 1.00 90.62 101 SER A N 1
ATOM 757 C CA . SER A 1 101 ? 11.470 9.160 -1.093 1.00 90.62 101 SER A CA 1
ATOM 758 C C . SER A 1 101 ? 10.316 8.239 -0.693 1.00 90.62 101 SER A C 1
ATOM 760 O O . SER A 1 101 ? 9.362 8.714 -0.084 1.00 90.62 101 SER A O 1
ATOM 762 N N . PHE A 1 102 ? 10.437 6.937 -0.969 1.00 92.94 102 PHE A N 1
ATOM 763 C CA . PHE A 1 102 ? 9.507 5.916 -0.492 1.00 92.94 102 PHE A CA 1
ATOM 764 C C . PHE A 1 102 ? 9.409 5.890 1.034 1.00 92.94 102 PHE A C 1
ATOM 766 O O . PHE A 1 102 ? 8.324 6.062 1.584 1.00 92.94 102 PHE A O 1
ATOM 773 N N . ILE A 1 103 ? 10.548 5.765 1.714 1.00 94.69 103 ILE A N 1
ATOM 774 C CA . ILE A 1 103 ? 10.627 5.729 3.180 1.00 94.69 103 ILE A CA 1
ATOM 775 C C . ILE A 1 103 ? 9.956 6.961 3.796 1.00 94.69 103 ILE A C 1
ATOM 777 O O . ILE A 1 103 ? 9.046 6.828 4.611 1.00 94.69 103 ILE A O 1
ATOM 781 N N . VAL A 1 104 ? 10.335 8.159 3.342 1.00 93.12 104 VAL A N 1
ATOM 782 C CA . VAL A 1 104 ? 9.781 9.423 3.855 1.00 93.12 104 VAL A CA 1
ATOM 783 C C . VAL A 1 104 ? 8.264 9.495 3.663 1.00 93.12 104 VAL A C 1
ATOM 785 O O . VAL A 1 104 ? 7.551 9.994 4.536 1.00 93.12 104 VAL A O 1
ATOM 788 N N . TYR A 1 105 ? 7.752 9.003 2.534 1.00 91.00 105 TYR A N 1
ATOM 789 C CA . TYR A 1 105 ? 6.316 8.985 2.278 1.00 91.00 105 TYR A CA 1
ATOM 790 C C . TYR A 1 105 ? 5.575 8.014 3.205 1.00 91.00 105 TYR A C 1
ATOM 792 O O . TYR A 1 105 ? 4.550 8.398 3.776 1.00 91.00 105 TYR A O 1
ATOM 800 N N . ILE A 1 106 ? 6.092 6.798 3.410 1.00 93.88 106 ILE A N 1
ATOM 801 C CA . ILE A 1 106 ? 5.478 5.824 4.325 1.00 93.88 106 ILE A CA 1
ATOM 802 C C . ILE A 1 106 ? 5.496 6.350 5.765 1.00 93.88 106 ILE A C 1
ATOM 804 O O . ILE A 1 106 ? 4.466 6.301 6.437 1.00 93.88 106 ILE A O 1
ATOM 808 N N . GLU A 1 107 ? 6.606 6.935 6.223 1.00 95.06 107 GLU A N 1
ATOM 809 C CA . GLU A 1 107 ? 6.704 7.548 7.558 1.00 95.06 107 GLU A CA 1
ATOM 810 C C . GLU A 1 107 ? 5.705 8.699 7.736 1.00 95.06 107 GLU A C 1
ATOM 812 O O . GLU A 1 107 ? 4.993 8.775 8.743 1.00 95.06 107 GLU A O 1
ATOM 817 N N . SER A 1 108 ? 5.616 9.592 6.745 1.00 92.69 108 SER A N 1
ATOM 818 C CA . SER A 1 108 ? 4.678 10.717 6.771 1.00 92.69 108 SER A CA 1
ATOM 819 C C . SER A 1 108 ? 3.226 10.243 6.784 1.00 92.69 108 SER A C 1
ATOM 821 O O . SER A 1 108 ? 2.413 10.755 7.558 1.00 92.69 108 SER A O 1
ATOM 823 N N . THR A 1 109 ? 2.907 9.241 5.968 1.00 91.25 109 THR A N 1
ATOM 824 C CA . THR A 1 109 ? 1.571 8.650 5.875 1.00 91.25 109 THR A CA 1
ATOM 825 C C . THR A 1 109 ? 1.183 7.964 7.178 1.00 91.25 109 THR A C 1
ATOM 827 O O . THR A 1 109 ? 0.113 8.246 7.713 1.00 91.25 109 THR A O 1
ATOM 830 N N . ALA A 1 110 ? 2.065 7.139 7.750 1.00 92.81 110 ALA A N 1
ATOM 831 C CA . ALA A 1 110 ? 1.829 6.481 9.032 1.00 92.81 110 ALA A CA 1
ATOM 832 C C . ALA A 1 110 ? 1.606 7.503 10.158 1.00 92.81 110 ALA A C 1
ATOM 834 O O . ALA A 1 110 ? 0.682 7.357 10.956 1.00 92.81 110 ALA A O 1
ATOM 835 N N . SER A 1 111 ? 2.398 8.579 10.195 1.00 94.00 111 SER A N 1
ATOM 836 C CA . SER A 1 111 ? 2.231 9.666 11.169 1.00 94.00 111 SER A CA 1
ATOM 837 C C . SER A 1 111 ? 0.867 10.360 11.045 1.00 94.00 111 SER A C 1
ATOM 839 O O . SER A 1 111 ? 0.169 10.545 12.045 1.00 94.00 111 SER A O 1
ATOM 841 N N . GLN A 1 112 ? 0.443 10.686 9.819 1.00 91.50 112 GLN A N 1
ATOM 842 C CA . GLN A 1 112 ? -0.862 11.303 9.559 1.00 91.50 112 GLN A CA 1
ATOM 843 C C . GLN A 1 112 ? -2.016 10.374 9.938 1.00 91.50 112 GLN A C 1
ATOM 845 O O . GLN A 1 112 ? -2.909 10.783 10.680 1.00 91.50 112 GLN A O 1
ATOM 850 N N . VAL A 1 113 ? -1.960 9.109 9.516 1.00 89.94 113 VAL A N 1
ATOM 851 C CA . VAL A 1 113 ? -2.941 8.084 9.891 1.00 89.94 113 VAL A CA 1
ATOM 852 C C . VAL A 1 113 ? -3.039 7.975 11.411 1.00 89.94 113 VAL A C 1
ATOM 854 O O . VAL A 1 113 ? -4.130 8.099 11.963 1.00 89.94 113 VAL A O 1
ATOM 857 N N . ASN A 1 114 ? -1.915 7.844 12.114 1.00 91.75 114 ASN A N 1
ATOM 858 C CA . ASN A 1 114 ? -1.915 7.754 13.574 1.00 91.75 114 ASN A CA 1
ATOM 859 C C . ASN A 1 114 ? -2.558 8.981 14.235 1.00 91.75 114 ASN A C 1
ATOM 861 O O . ASN A 1 114 ? -3.223 8.849 15.262 1.00 91.75 114 ASN A O 1
ATOM 865 N N . SER A 1 115 ? -2.400 10.170 13.643 1.00 91.81 115 SER A N 1
ATOM 866 C CA . SER A 1 115 ? -3.042 11.392 14.136 1.00 91.81 115 SER A CA 1
ATOM 867 C C . SER A 1 115 ? -4.565 11.372 13.980 1.00 91.81 115 SER A C 1
ATOM 869 O O . SER A 1 115 ? -5.264 11.837 14.879 1.00 91.81 115 SER A O 1
ATOM 871 N N . PHE A 1 116 ? -5.089 10.777 12.901 1.00 87.62 116 PHE A N 1
ATOM 872 C CA . PHE A 1 116 ? -6.532 10.634 12.695 1.00 87.62 116 PHE A CA 1
ATOM 873 C C . PHE A 1 116 ? -7.141 9.674 13.719 1.00 87.62 116 PHE A C 1
ATOM 875 O O . PHE A 1 116 ? -8.145 10.001 14.348 1.00 87.62 116 PHE A O 1
ATOM 882 N N . PHE A 1 117 ? -6.503 8.522 13.937 1.00 86.06 117 PHE A N 1
ATOM 883 C CA . PHE A 1 117 ? -7.002 7.483 14.847 1.00 86.06 117 PHE A CA 1
ATOM 884 C C . PHE A 1 117 ? -6.638 7.718 16.323 1.00 86.06 117 PHE A C 1
ATOM 886 O O . PHE A 1 117 ? -7.179 7.054 17.207 1.00 86.06 117 PHE A O 1
ATOM 893 N N . GLY A 1 118 ? -5.707 8.631 16.617 1.00 89.06 118 GLY A N 1
ATOM 894 C CA . GLY A 1 118 ? -5.191 8.869 17.970 1.00 89.06 118 GLY A CA 1
ATOM 895 C C . GLY A 1 118 ? -4.389 7.695 18.551 1.00 89.06 118 GLY A C 1
ATOM 896 O O . GLY A 1 118 ? -4.206 7.609 19.766 1.00 89.06 118 GLY A O 1
ATOM 897 N N . THR A 1 119 ? -3.936 6.762 17.711 1.00 88.81 119 THR A N 1
ATOM 898 C CA . THR A 1 119 ? -3.186 5.561 18.102 1.00 88.81 119 THR A CA 1
ATOM 899 C C . THR A 1 119 ? -2.329 5.059 16.943 1.00 88.81 119 THR A C 1
ATOM 901 O O . THR A 1 119 ? -2.552 5.453 15.802 1.00 88.81 119 THR A O 1
ATOM 904 N N . THR A 1 120 ? -1.357 4.188 17.225 1.00 90.94 120 THR A N 1
ATOM 905 C CA . THR A 1 120 ? -0.565 3.535 16.177 1.00 90.94 120 THR A CA 1
ATOM 906 C C . THR A 1 120 ? -1.430 2.538 15.414 1.00 90.94 120 THR A C 1
ATOM 908 O O . THR A 1 120 ? -1.958 1.595 16.005 1.00 90.94 120 THR A O 1
ATOM 911 N N . MET A 1 121 ? -1.540 2.733 14.104 1.00 89.50 121 MET A N 1
ATOM 912 C CA . MET A 1 121 ? -2.227 1.831 13.185 1.00 89.50 121 MET A CA 1
ATOM 913 C C . MET A 1 121 ? -1.233 0.910 12.476 1.00 89.50 121 MET A C 1
ATOM 915 O O . MET A 1 121 ? -0.096 1.299 12.212 1.00 89.50 121 MET A O 1
ATOM 919 N N . LEU A 1 122 ? -1.682 -0.302 12.140 1.00 91.69 122 LEU A N 1
ATOM 920 C CA . LEU A 1 122 ? -0.951 -1.173 11.222 1.00 91.69 122 LEU A CA 1
ATOM 921 C C . LEU A 1 122 ? -1.062 -0.620 9.801 1.00 91.69 122 LEU A C 1
ATOM 923 O O . LEU A 1 122 ? -2.145 -0.229 9.358 1.00 91.69 122 LEU A O 1
ATOM 927 N N . ILE A 1 123 ? 0.052 -0.624 9.081 1.00 92.81 123 ILE A N 1
ATOM 928 C CA . ILE A 1 123 ? 0.144 -0.205 7.687 1.00 92.81 123 ILE A CA 1
ATOM 929 C C . ILE A 1 123 ? 0.449 -1.429 6.824 1.00 92.81 123 ILE A C 1
ATOM 931 O O . ILE A 1 123 ? 1.312 -2.248 7.150 1.00 92.81 123 ILE A O 1
ATOM 935 N N . TRP A 1 124 ? -0.282 -1.551 5.721 1.00 95.19 124 TRP A N 1
ATOM 936 C CA . TRP A 1 124 ? -0.021 -2.494 4.643 1.00 95.19 124 TRP A CA 1
ATOM 937 C C . TRP A 1 124 ? 0.458 -1.705 3.425 1.00 95.19 124 TRP A C 1
ATOM 939 O O . TRP A 1 124 ? -0.277 -0.886 2.881 1.00 95.19 124 TRP A O 1
ATOM 949 N N . VAL A 1 125 ? 1.681 -1.943 2.964 1.00 95.69 125 VAL A N 1
ATOM 950 C CA . VAL A 1 125 ? 2.180 -1.308 1.735 1.00 95.69 125 VAL A CA 1
ATOM 951 C C . VAL A 1 125 ? 1.820 -2.203 0.556 1.00 95.69 125 VAL A C 1
ATOM 953 O O . VAL A 1 125 ? 2.584 -3.085 0.175 1.00 95.69 125 VAL A O 1
ATOM 956 N N . THR A 1 126 ? 0.610 -2.046 0.030 1.00 95.44 126 THR A N 1
ATOM 957 C CA . THR A 1 126 ? 0.037 -2.998 -0.934 1.00 95.44 126 THR A CA 1
ATOM 958 C C . THR A 1 126 ? 0.598 -2.852 -2.341 1.00 95.44 126 THR A C 1
ATOM 960 O O . THR A 1 126 ? 0.515 -3.810 -3.101 1.00 95.44 126 THR A O 1
ATOM 963 N N . GLU A 1 127 ? 1.176 -1.695 -2.675 1.00 94.00 127 GLU A N 1
ATOM 964 C CA . GLU A 1 127 ? 1.896 -1.482 -3.932 1.00 94.00 127 GLU A CA 1
ATOM 965 C C . GLU A 1 127 ? 3.073 -0.531 -3.719 1.00 94.00 127 GLU A C 1
ATOM 967 O O . GLU A 1 127 ? 2.920 0.557 -3.164 1.00 94.00 127 GLU A O 1
ATOM 972 N N . PHE A 1 128 ? 4.265 -0.907 -4.176 1.00 94.94 128 PHE A N 1
ATOM 973 C CA . PHE A 1 128 ? 5.397 0.016 -4.212 1.00 94.94 128 PHE A CA 1
ATOM 974 C C . PHE A 1 128 ? 6.391 -0.342 -5.315 1.00 94.94 128 PHE A C 1
ATOM 976 O O . PHE A 1 128 ? 6.690 -1.516 -5.533 1.00 94.94 128 PHE A O 1
ATOM 983 N N . SER A 1 129 ? 6.890 0.659 -6.042 1.00 93.38 129 SER A N 1
ATOM 984 C CA . SER A 1 129 ? 7.870 0.453 -7.117 1.00 93.38 129 SER A CA 1
ATOM 985 C C . SER A 1 129 ? 8.661 1.721 -7.459 1.00 93.38 129 SER A C 1
ATOM 987 O O . SER A 1 129 ? 8.178 2.836 -7.233 1.00 93.38 129 SER A O 1
ATOM 989 N N . PRO A 1 130 ? 9.870 1.591 -8.035 1.00 94.00 130 PRO A N 1
ATOM 990 C CA . PRO A 1 130 ? 10.504 2.666 -8.776 1.00 94.00 130 PRO A CA 1
ATOM 991 C C . PRO A 1 130 ? 9.947 2.760 -10.202 1.00 94.00 130 PRO A C 1
ATOM 993 O O . PRO A 1 130 ? 9.510 1.772 -10.791 1.00 94.00 130 PRO A O 1
ATOM 996 N N . MET A 1 131 ? 10.051 3.948 -10.789 1.00 89.50 131 MET A N 1
ATOM 997 C CA . MET A 1 131 ? 9.726 4.214 -12.185 1.00 89.50 131 MET A CA 1
ATOM 998 C C . MET A 1 131 ? 10.993 4.488 -13.009 1.00 89.50 131 MET A C 1
ATOM 1000 O O . MET A 1 131 ? 11.843 5.270 -12.570 1.00 89.50 131 MET A O 1
ATOM 1004 N N . PRO A 1 132 ? 11.098 3.925 -14.230 1.00 90.88 132 PRO A N 1
ATOM 1005 C CA . PRO A 1 132 ? 10.124 3.025 -14.862 1.00 90.88 132 PRO A CA 1
ATOM 1006 C C . PRO A 1 132 ? 10.165 1.598 -14.276 1.00 90.88 132 PRO A C 1
ATOM 1008 O O . PRO A 1 132 ? 11.243 1.041 -14.084 1.00 90.88 132 PRO A O 1
ATOM 1011 N N . THR A 1 133 ? 8.999 0.975 -14.075 1.00 89.62 133 THR A N 1
ATOM 1012 C CA . THR A 1 133 ? 8.863 -0.396 -13.525 1.00 89.62 133 THR A CA 1
ATOM 1013 C C . THR A 1 133 ? 9.520 -1.478 -14.382 1.00 89.62 133 THR A C 1
ATOM 1015 O O . THR A 1 133 ? 9.885 -2.536 -13.879 1.00 89.62 133 THR A O 1
ATOM 1018 N N . SER A 1 134 ? 9.702 -1.217 -15.679 1.00 89.31 134 SER A N 1
ATOM 1019 C CA . SER A 1 134 ? 10.354 -2.137 -16.614 1.00 89.31 134 SER A CA 1
ATOM 1020 C C . SER A 1 134 ? 11.872 -2.246 -16.428 1.00 89.31 134 SER A C 1
ATOM 1022 O O . SER A 1 134 ? 12.491 -3.134 -17.013 1.00 89.31 134 SER A O 1
ATOM 1024 N N . ASP A 1 135 ? 12.498 -1.331 -15.683 1.00 93.88 135 ASP A N 1
ATOM 1025 C CA . ASP A 1 135 ? 13.929 -1.406 -15.386 1.00 93.88 135 ASP A CA 1
ATOM 1026 C C . ASP A 1 135 ? 14.168 -2.347 -14.197 1.00 93.88 135 ASP A C 1
ATOM 1028 O O . ASP A 1 135 ? 14.100 -1.964 -13.027 1.00 93.88 135 ASP A O 1
ATOM 1032 N N . VAL A 1 136 ? 14.453 -3.612 -14.515 1.00 94.75 136 VAL A N 1
ATOM 1033 C CA . VAL A 1 136 ? 14.645 -4.675 -13.516 1.00 94.75 136 VAL A CA 1
ATOM 1034 C C . VAL A 1 136 ? 15.835 -4.417 -12.588 1.00 94.75 136 VAL A C 1
ATOM 1036 O O . VAL A 1 136 ? 15.798 -4.820 -11.427 1.00 94.75 136 VAL A O 1
ATOM 1039 N N . GLN A 1 137 ? 16.884 -3.729 -13.054 1.00 95.69 137 GLN A N 1
ATOM 1040 C CA . GLN A 1 137 ? 18.032 -3.419 -12.201 1.00 95.69 137 GLN A CA 1
ATOM 1041 C C . GLN A 1 137 ? 17.702 -2.268 -11.252 1.00 95.69 137 GLN A C 1
ATOM 1043 O O . GLN A 1 137 ? 18.086 -2.304 -10.083 1.00 95.69 137 GLN A O 1
ATOM 1048 N N . LEU A 1 138 ? 16.966 -1.263 -11.733 1.00 95.19 138 LEU A N 1
ATOM 1049 C CA . LEU A 1 138 ? 16.459 -0.186 -10.888 1.00 95.19 138 LEU A CA 1
ATOM 1050 C C . LEU A 1 138 ? 15.527 -0.724 -9.798 1.00 95.19 138 LEU A C 1
ATOM 1052 O O . LEU A 1 138 ? 15.660 -0.332 -8.640 1.00 95.19 138 LEU A O 1
ATOM 1056 N N . MET A 1 139 ? 14.631 -1.644 -10.161 1.00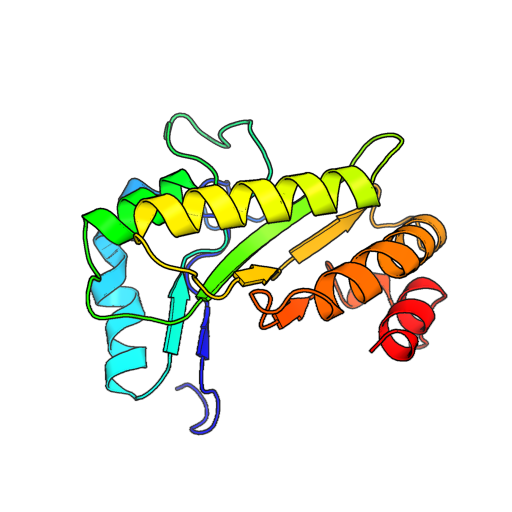 95.38 139 MET A N 1
ATOM 1057 C CA . MET A 1 139 ? 13.759 -2.351 -9.225 1.00 95.38 139 MET A CA 1
ATOM 1058 C C . MET A 1 139 ? 14.563 -3.115 -8.168 1.00 95.38 139 MET A C 1
ATOM 1060 O O . MET A 1 139 ? 14.340 -2.901 -6.982 1.00 95.38 139 MET A O 1
ATOM 1064 N N . SER A 1 140 ? 15.548 -3.926 -8.569 1.00 95.44 140 SER A N 1
ATOM 1065 C CA . SER A 1 140 ? 16.433 -4.642 -7.634 1.00 95.44 140 SER A CA 1
ATOM 1066 C C . SER A 1 140 ? 17.128 -3.688 -6.650 1.00 95.44 140 SER A C 1
ATOM 1068 O O . SER A 1 140 ? 16.994 -3.850 -5.440 1.00 95.44 140 SER A O 1
ATOM 1070 N N . ASN A 1 141 ? 17.757 -2.615 -7.143 1.00 94.94 141 ASN A N 1
ATOM 1071 C CA . ASN A 1 141 ? 18.446 -1.636 -6.292 1.00 94.94 141 ASN A CA 1
ATOM 1072 C C . ASN A 1 141 ? 17.504 -0.922 -5.308 1.00 94.94 141 ASN A C 1
ATOM 1074 O O . ASN A 1 141 ? 17.909 -0.539 -4.211 1.00 94.94 141 ASN A O 1
ATOM 1078 N N . PHE A 1 142 ? 16.261 -0.674 -5.720 1.00 95.81 142 PHE A N 1
ATOM 1079 C CA . PHE A 1 142 ? 15.250 -0.068 -4.863 1.00 95.81 142 PHE A CA 1
ATOM 1080 C C . PHE A 1 142 ? 14.807 -1.033 -3.756 1.00 95.81 142 PHE A C 1
ATOM 1082 O O . PHE A 1 142 ? 14.745 -0.632 -2.594 1.00 95.81 142 PHE A O 1
ATOM 1089 N N . LEU A 1 143 ? 14.550 -2.297 -4.101 1.00 95.69 143 LEU A N 1
ATOM 1090 C CA . LEU A 1 143 ? 14.123 -3.335 -3.160 1.00 95.69 143 LEU A CA 1
ATOM 1091 C C . LEU A 1 143 ? 15.201 -3.667 -2.120 1.00 95.69 143 LEU A C 1
ATOM 1093 O O . LEU A 1 143 ? 14.864 -3.787 -0.944 1.00 95.69 143 LEU A O 1
ATOM 1097 N N . ASP A 1 144 ? 16.478 -3.688 -2.519 1.00 95.94 144 ASP A N 1
ATOM 1098 C CA . ASP A 1 144 ? 17.636 -3.882 -1.625 1.00 95.94 144 ASP A CA 1
ATOM 1099 C C . ASP A 1 144 ? 17.684 -2.865 -0.466 1.00 95.94 144 ASP A C 1
ATOM 1101 O O . ASP A 1 144 ? 18.309 -3.116 0.565 1.00 95.94 144 ASP A O 1
ATOM 1105 N N . VAL A 1 145 ? 17.033 -1.706 -0.619 1.00 95.62 145 VAL A N 1
ATOM 1106 C CA . VAL A 1 145 ? 16.927 -0.674 0.424 1.00 95.62 145 VAL A CA 1
ATOM 1107 C C . VAL A 1 145 ? 15.550 -0.679 1.084 1.00 95.62 145 VAL A C 1
ATOM 1109 O O . VAL A 1 145 ? 15.454 -0.575 2.307 1.00 95.62 145 VAL A O 1
ATOM 1112 N N . ALA A 1 146 ? 14.483 -0.769 0.288 1.00 95.50 146 ALA A N 1
ATOM 1113 C CA . ALA A 1 146 ? 13.115 -0.657 0.778 1.00 95.50 146 ALA A CA 1
ATOM 1114 C C . ALA A 1 146 ? 12.728 -1.825 1.696 1.00 95.50 146 ALA A C 1
ATOM 1116 O O . ALA A 1 146 ? 12.132 -1.580 2.742 1.00 95.50 146 ALA A O 1
ATOM 1117 N N . ILE A 1 147 ? 13.088 -3.065 1.345 1.00 96.19 147 ILE A N 1
ATOM 1118 C CA . ILE A 1 147 ? 12.663 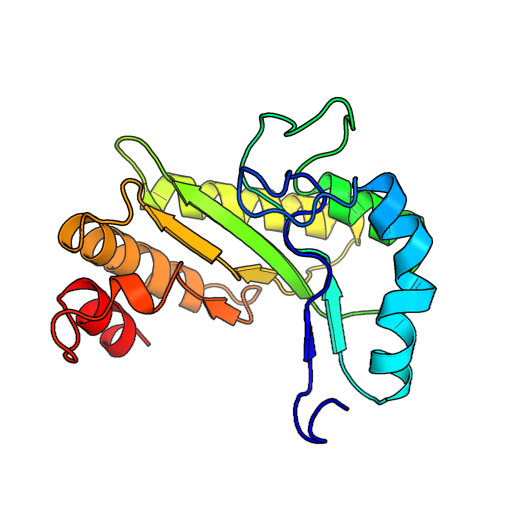-4.260 2.091 1.00 96.19 147 ILE A CA 1
ATOM 1119 C C . ILE A 1 147 ? 13.289 -4.309 3.490 1.00 96.19 147 ILE A C 1
ATOM 1121 O O . ILE A 1 147 ? 12.522 -4.326 4.452 1.00 96.19 147 ILE A O 1
ATOM 1125 N N . PRO A 1 148 ? 14.626 -4.187 3.665 1.00 96.38 148 PRO A N 1
ATOM 1126 C CA . PRO A 1 148 ? 15.206 -4.185 5.009 1.00 96.38 148 PRO A CA 1
ATOM 1127 C C . PRO A 1 148 ? 14.666 -3.062 5.901 1.00 96.38 148 PRO A C 1
ATOM 1129 O O . PRO A 1 148 ? 14.583 -3.214 7.119 1.00 96.38 148 PRO A O 1
ATOM 1132 N N . TRP A 1 149 ? 14.306 -1.916 5.309 1.00 97.25 149 TRP A N 1
ATOM 1133 C CA . TRP A 1 149 ? 13.665 -0.840 6.056 1.00 97.25 149 TRP A CA 1
ATOM 1134 C C . TRP A 1 149 ? 12.237 -1.205 6.471 1.00 97.25 149 TRP A C 1
ATOM 1136 O O . TRP A 1 149 ? 11.906 -0.996 7.638 1.00 97.25 149 TRP A O 1
ATOM 1146 N N . LEU A 1 150 ? 11.421 -1.760 5.564 1.00 96.75 150 LEU A N 1
ATOM 1147 C CA . LEU A 1 150 ? 10.052 -2.212 5.849 1.00 96.75 150 LEU A CA 1
ATOM 1148 C C . LEU A 1 150 ? 10.038 -3.258 6.971 1.00 96.75 150 LEU A C 1
ATOM 1150 O O . LEU A 1 150 ? 9.277 -3.101 7.923 1.00 96.75 150 LEU A O 1
ATOM 1154 N N . ASP A 1 151 ? 10.930 -4.251 6.914 1.00 96.50 151 ASP A N 1
ATOM 1155 C CA . ASP A 1 151 ? 11.039 -5.317 7.923 1.00 96.50 151 ASP A CA 1
ATOM 1156 C C . ASP A 1 151 ? 11.434 -4.798 9.311 1.00 96.50 151 ASP A C 1
ATOM 1158 O O . ASP A 1 151 ? 11.084 -5.383 10.338 1.00 96.50 151 ASP A O 1
ATOM 1162 N N . ALA A 1 152 ? 12.164 -3.682 9.369 1.00 97.12 152 ALA A N 1
ATOM 1163 C CA . ALA A 1 152 ? 12.578 -3.072 10.627 1.00 97.12 152 ALA A CA 1
ATOM 1164 C C . ALA A 1 152 ? 11.449 -2.291 11.330 1.00 97.12 152 ALA A C 1
ATOM 1166 O O . ALA A 1 152 ? 11.615 -1.899 12.490 1.00 97.12 152 ALA A O 1
ATOM 1167 N N . GLN A 1 153 ? 10.313 -2.042 10.665 1.00 96.81 153 GLN A N 1
ATOM 1168 C CA . GLN A 1 153 ? 9.224 -1.234 11.215 1.00 96.81 153 GLN A CA 1
ATOM 1169 C C . GLN A 1 153 ? 8.171 -2.096 11.915 1.00 96.81 153 GLN A C 1
ATOM 1171 O O . GLN A 1 153 ? 7.473 -2.886 11.294 1.00 96.81 153 GLN A O 1
ATOM 1176 N N . SER A 1 154 ? 7.938 -1.855 13.206 1.00 95.44 154 SER A N 1
ATOM 1177 C CA . SER A 1 154 ? 6.913 -2.582 13.975 1.00 95.44 154 SER A CA 1
ATOM 1178 C C . SER A 1 154 ? 5.463 -2.258 13.590 1.00 95.44 154 SER A C 1
ATOM 1180 O O . SER A 1 154 ? 4.548 -2.953 14.025 1.00 95.44 154 SER A O 1
ATOM 1182 N N . TYR A 1 155 ? 5.242 -1.185 12.827 1.00 94.06 155 TYR A N 1
ATOM 1183 C CA . TYR A 1 155 ? 3.921 -0.745 12.370 1.00 94.06 155 TYR A CA 1
ATOM 1184 C C . TYR A 1 155 ? 3.615 -1.165 10.925 1.00 94.06 155 TYR A C 1
ATOM 1186 O O . TYR A 1 155 ? 2.505 -0.925 10.453 1.00 94.06 155 TYR A O 1
ATOM 1194 N N . ILE A 1 156 ? 4.568 -1.790 10.226 1.00 95.25 156 ILE A N 1
ATOM 1195 C CA . ILE A 1 156 ? 4.355 -2.386 8.906 1.00 95.25 156 ILE A CA 1
ATOM 1196 C C . ILE A 1 156 ? 4.027 -3.861 9.125 1.00 95.25 156 ILE A C 1
ATOM 1198 O O . ILE A 1 156 ? 4.864 -4.622 9.595 1.00 95.25 156 ILE A O 1
ATOM 1202 N N . ASP A 1 157 ? 2.795 -4.259 8.816 1.00 93.00 157 ASP A N 1
ATOM 1203 C CA . ASP A 1 157 ? 2.354 -5.651 9.000 1.00 93.00 157 ASP A CA 1
ATOM 1204 C C . ASP A 1 157 ? 2.578 -6.480 7.731 1.00 93.00 157 ASP A C 1
ATOM 1206 O O . ASP A 1 157 ? 2.939 -7.654 7.800 1.00 93.00 157 ASP A O 1
ATOM 1210 N N . ARG A 1 158 ? 2.368 -5.874 6.553 1.00 94.19 158 ARG A N 1
ATOM 1211 C CA . ARG A 1 158 ? 2.535 -6.527 5.248 1.00 94.19 158 ARG A CA 1
ATOM 1212 C C . ARG A 1 158 ? 2.979 -5.543 4.183 1.00 94.19 158 ARG A C 1
ATOM 1214 O O . ARG A 1 158 ? 2.652 -4.358 4.242 1.00 94.19 158 ARG A O 1
ATOM 1221 N N . TYR A 1 159 ? 3.643 -6.058 3.160 1.00 95.75 159 TYR A N 1
ATOM 1222 C CA . TYR A 1 159 ? 3.952 -5.299 1.960 1.00 95.75 159 TYR A CA 1
ATOM 1223 C C . TYR A 1 159 ? 3.943 -6.193 0.717 1.00 95.75 159 TYR A C 1
ATOM 1225 O O . TYR A 1 159 ? 4.125 -7.406 0.804 1.00 95.75 159 TYR A O 1
ATOM 1233 N N . SER A 1 160 ? 3.711 -5.585 -0.443 1.00 95.12 160 SER A N 1
ATOM 1234 C CA . SER A 1 160 ? 3.759 -6.236 -1.750 1.00 95.12 160 SER A CA 1
ATOM 1235 C C . SER A 1 160 ? 4.335 -5.263 -2.780 1.00 95.12 160 SER A C 1
ATOM 1237 O O . SER A 1 160 ? 3.699 -4.250 -3.078 1.00 95.12 160 SER A O 1
ATOM 1239 N N . PRO A 1 161 ? 5.532 -5.525 -3.332 1.00 94.25 161 PRO A N 1
ATOM 1240 C CA . PRO A 1 161 ? 6.047 -4.726 -4.431 1.00 94.25 161 PRO A CA 1
ATOM 1241 C C . PRO A 1 161 ? 5.111 -4.794 -5.632 1.00 94.25 161 PRO A C 1
ATOM 1243 O O . PRO A 1 161 ? 4.478 -5.823 -5.880 1.00 94.25 161 PRO A O 1
ATOM 1246 N N . PHE A 1 162 ? 5.060 -3.715 -6.404 1.00 92.50 162 PHE A N 1
ATOM 1247 C CA . PHE A 1 162 ? 4.295 -3.665 -7.641 1.00 92.50 162 PHE A CA 1
ATOM 1248 C C . PHE A 1 162 ? 5.174 -4.133 -8.802 1.00 92.50 162 PHE A C 1
ATOM 1250 O O . PHE A 1 162 ? 6.133 -3.461 -9.175 1.00 92.50 162 PHE A O 1
ATOM 1257 N N . MET A 1 163 ? 4.929 -5.276 -9.429 1.00 89.56 163 MET A N 1
ATOM 1258 C CA . MET A 1 163 ? 4.043 -6.402 -9.128 1.00 89.56 163 MET A CA 1
ATOM 1259 C C . MET A 1 163 ? 4.752 -7.663 -9.650 1.00 89.56 163 MET A C 1
ATOM 1261 O O . MET A 1 163 ? 5.770 -7.544 -10.337 1.00 89.56 163 MET A O 1
ATOM 1265 N N . ALA A 1 164 ? 4.232 -8.859 -9.363 1.00 91.56 164 ALA A N 1
ATOM 1266 C CA . ALA A 1 164 ? 4.907 -10.126 -9.678 1.00 91.56 164 ALA A CA 1
ATOM 1267 C C . ALA A 1 164 ? 5.395 -10.244 -11.140 1.00 91.56 164 ALA A C 1
ATOM 1269 O O . ALA A 1 164 ? 6.481 -10.768 -11.384 1.00 91.56 164 ALA A O 1
ATOM 1270 N N . ASP A 1 165 ? 4.648 -9.692 -12.099 1.00 92.19 165 ASP A N 1
ATOM 1271 C CA . ASP A 1 165 ? 4.999 -9.703 -13.525 1.00 92.19 165 ASP A CA 1
ATOM 1272 C C . ASP A 1 165 ? 6.340 -9.009 -13.836 1.00 92.19 165 ASP A C 1
ATOM 1274 O O . ASP A 1 165 ? 7.006 -9.371 -14.803 1.00 92.19 165 ASP A O 1
ATOM 1278 N N . TYR A 1 166 ? 6.785 -8.051 -13.015 1.00 93.75 166 TYR A N 1
ATOM 1279 C CA . TYR A 1 166 ? 8.089 -7.394 -13.188 1.00 93.75 166 TYR A CA 1
ATOM 1280 C C . TYR A 1 166 ? 9.255 -8.192 -12.593 1.00 93.75 166 TYR A C 1
ATOM 1282 O O . TYR A 1 166 ? 10.414 -7.815 -12.778 1.00 93.75 166 TYR A O 1
ATOM 1290 N N . PHE A 1 167 ? 8.984 -9.294 -11.892 1.00 95.50 167 PHE A N 1
ATOM 1291 C CA . PHE A 1 167 ? 9.990 -10.121 -11.213 1.00 95.50 167 PHE A CA 1
ATOM 1292 C C . PHE A 1 167 ? 10.331 -11.402 -11.971 1.00 95.50 167 PHE A C 1
ATOM 1294 O O . PHE A 1 167 ? 11.245 -12.124 -11.572 1.00 95.50 167 PHE A O 1
ATOM 1301 N N . VAL A 1 168 ? 9.634 -11.675 -13.075 1.00 95.62 168 VAL A N 1
ATOM 1302 C CA . VAL A 1 168 ? 9.785 -12.901 -13.860 1.00 95.62 168 VAL A CA 1
ATOM 1303 C C . VAL A 1 168 ? 10.101 -12.562 -15.315 1.00 95.62 168 VAL A C 1
ATOM 1305 O O . VAL A 1 168 ? 9.428 -11.751 -15.943 1.00 95.62 168 VAL A O 1
ATOM 1308 N N . THR A 1 169 ? 11.109 -13.225 -15.876 1.00 94.56 169 THR A N 1
ATOM 1309 C CA . THR A 1 169 ? 11.458 -13.163 -17.300 1.00 94.56 169 THR A CA 1
ATOM 1310 C C . THR A 1 169 ? 11.611 -14.586 -17.828 1.00 94.56 169 THR A C 1
ATOM 1312 O O . THR A 1 169 ? 12.424 -15.345 -17.309 1.00 94.56 169 THR A O 1
ATOM 1315 N N . ASN A 1 170 ? 10.873 -14.948 -18.885 1.00 94.75 170 ASN A N 1
ATOM 1316 C CA . ASN A 1 170 ? 10.878 -16.303 -19.467 1.00 94.75 170 ASN A CA 1
ATOM 1317 C C . ASN A 1 170 ? 10.650 -17.412 -18.417 1.00 94.75 170 ASN A C 1
ATOM 1319 O O . ASN A 1 170 ? 11.417 -18.371 -18.354 1.00 94.75 170 ASN A O 1
ATOM 1323 N N . ASP A 1 171 ? 9.623 -17.247 -17.578 1.00 94.56 171 ASP A N 1
ATOM 1324 C CA . ASP A 1 171 ? 9.238 -18.187 -16.512 1.00 94.56 171 ASP A CA 1
ATOM 1325 C C . ASP A 1 171 ? 10.308 -18.433 -15.425 1.00 94.56 171 ASP A C 1
ATOM 1327 O O . ASP A 1 171 ? 10.222 -19.403 -14.670 1.00 94.56 171 ASP A O 1
ATOM 1331 N N . ALA A 1 172 ? 11.305 -17.550 -15.304 1.00 96.00 172 ALA A N 1
ATOM 1332 C CA . ALA A 1 172 ? 12.317 -17.574 -14.248 1.00 96.00 172 ALA A CA 1
ATOM 1333 C C . ALA A 1 172 ? 12.397 -16.227 -13.519 1.00 96.00 172 ALA A C 1
ATOM 1335 O O . ALA A 1 172 ? 12.135 -15.183 -14.121 1.00 96.00 172 ALA A O 1
ATOM 1336 N N . LEU A 1 173 ? 12.787 -16.238 -12.238 1.00 97.62 173 LEU A N 1
ATOM 1337 C CA . LEU A 1 173 ? 13.059 -15.002 -11.503 1.00 97.62 173 LEU A CA 1
ATOM 1338 C C . LEU A 1 173 ? 14.156 -14.204 -12.219 1.00 97.62 173 LEU A C 1
ATOM 1340 O O . LEU A 1 173 ? 15.183 -14.745 -12.635 1.00 97.62 173 LEU A O 1
ATOM 1344 N N . ASN A 1 174 ? 13.922 -12.908 -12.385 1.00 96.94 174 ASN A N 1
ATOM 1345 C CA . ASN A 1 174 ? 14.951 -11.967 -12.811 1.00 96.94 174 ASN A CA 1
ATOM 1346 C C . ASN A 1 174 ? 15.659 -11.368 -11.583 1.00 96.94 174 ASN A C 1
ATOM 1348 O O . ASN A 1 174 ? 15.345 -11.714 -10.449 1.00 96.94 174 ASN A O 1
ATOM 1352 N N . VAL A 1 175 ? 16.605 -10.448 -11.790 1.00 96.94 175 VAL A N 1
ATOM 1353 C CA . VAL A 1 175 ? 17.391 -9.869 -10.685 1.00 96.94 175 VAL A CA 1
ATOM 1354 C C . VAL A 1 175 ? 16.531 -9.189 -9.609 1.00 96.94 175 VAL A C 1
ATOM 1356 O O . VAL A 1 175 ? 16.843 -9.302 -8.431 1.00 96.94 175 VAL A O 1
ATOM 1359 N N . ALA A 1 176 ? 15.419 -8.544 -9.978 1.00 96.38 176 ALA A N 1
ATOM 1360 C CA . ALA A 1 176 ? 14.498 -7.958 -9.006 1.00 96.38 176 ALA A CA 1
ATOM 1361 C C . ALA A 1 176 ? 13.730 -9.032 -8.225 1.00 96.38 176 ALA A C 1
ATOM 1363 O O . ALA A 1 176 ? 13.578 -8.915 -7.010 1.00 96.38 176 ALA A O 1
ATOM 1364 N N . GLY A 1 177 ? 13.290 -10.090 -8.913 1.00 96.62 177 GLY A N 1
ATOM 1365 C CA . GLY A 1 177 ? 12.650 -11.239 -8.278 1.00 96.62 177 GLY A CA 1
ATOM 1366 C C . GLY A 1 177 ? 13.570 -11.952 -7.290 1.00 96.62 177 GLY A C 1
ATOM 1367 O O . GLY A 1 177 ? 13.161 -12.222 -6.165 1.00 96.62 177 GLY A O 1
ATOM 1368 N N . GLU A 1 178 ? 14.824 -12.183 -7.680 1.00 97.00 178 GLU A N 1
ATOM 1369 C CA . GLU A 1 178 ? 15.866 -12.756 -6.819 1.00 97.00 178 GLU A CA 1
ATOM 1370 C C . GLU A 1 178 ? 16.162 -11.861 -5.608 1.00 97.00 178 GLU A C 1
ATOM 1372 O O . GLU A 1 178 ? 16.294 -12.364 -4.495 1.00 97.00 178 GLU A O 1
ATOM 1377 N N . THR A 1 179 ? 16.224 -10.534 -5.784 1.00 96.06 179 THR A N 1
ATOM 1378 C CA . THR A 1 179 ? 16.342 -9.601 -4.653 1.00 96.06 179 THR A CA 1
ATOM 1379 C C . THR A 1 179 ? 15.179 -9.785 -3.676 1.00 96.06 179 THR A C 1
ATOM 1381 O O . THR A 1 179 ? 15.422 -9.988 -2.487 1.00 96.06 179 THR A O 1
ATOM 1384 N N . PHE A 1 180 ? 13.931 -9.758 -4.160 1.00 94.88 180 PHE A N 1
ATOM 1385 C CA . PHE A 1 180 ? 12.732 -9.813 -3.315 1.00 94.88 180 PHE A CA 1
ATOM 1386 C C . PHE A 1 180 ? 12.651 -11.088 -2.461 1.00 94.88 180 PHE A C 1
ATOM 1388 O O . PHE A 1 180 ? 12.341 -11.022 -1.271 1.00 94.88 180 PHE A O 1
ATOM 1395 N N . VAL A 1 181 ? 12.966 -12.252 -3.038 1.00 92.94 181 VAL A N 1
ATOM 1396 C CA . VAL A 1 181 ? 12.891 -13.537 -2.314 1.00 92.94 181 VAL A CA 1
ATOM 1397 C C . VAL A 1 181 ? 14.063 -13.778 -1.358 1.00 92.94 181 VAL A C 1
ATOM 1399 O O . VAL A 1 181 ? 13.966 -14.648 -0.500 1.00 92.94 181 VAL A O 1
ATOM 1402 N N . HIS A 1 182 ? 15.174 -13.051 -1.507 1.00 83.56 182 HIS A N 1
ATOM 1403 C CA . HIS A 1 182 ? 16.354 -13.196 -0.645 1.00 83.56 182 HIS A CA 1
ATOM 1404 C C . HIS A 1 182 ? 16.427 -12.177 0.494 1.00 83.56 182 HIS A C 1
ATOM 1406 O O . HIS A 1 182 ? 17.210 -12.371 1.422 1.00 83.56 182 HIS A O 1
ATOM 1412 N N . THR A 1 183 ? 15.657 -11.090 0.420 1.00 70.88 183 THR A N 1
ATOM 1413 C CA . THR A 1 183 ? 15.565 -10.094 1.500 1.00 70.88 183 THR A CA 1
ATOM 1414 C C . THR A 1 183 ? 14.460 -10.400 2.516 1.00 70.88 183 THR A C 1
ATOM 1416 O O . THR A 1 183 ? 14.412 -9.711 3.528 1.00 70.88 183 THR A O 1
ATOM 1419 N N . SER A 1 184 ? 13.633 -11.428 2.278 1.00 54.28 184 SER A N 1
ATOM 1420 C CA . SER A 1 184 ? 12.519 -11.862 3.141 1.00 54.28 184 SER A CA 1
ATOM 1421 C C . SER A 1 184 ? 12.837 -13.044 4.064 1.00 54.28 184 SER A C 1
ATOM 1423 O O . SER A 1 184 ? 13.792 -13.806 3.787 1.00 54.28 184 SER A O 1
#

Radius of gyration: 16.62 Å; chains: 1; bounding box: 41×37×38 Å

Organism: NCBI:txid576137

Secondary structure (DSSP, 8-state):
---TT--EEE--B-TTS-GGGTS----HHHHHHHHHHHHHHHHHTTPEEEEEEEPS--S-SSTT---THHHHHHHHHHH-TT---EEEEEEEE-SS-HHHHHHHHHHHHHHHHHHHHTSPPEEEEEEEEESSTT-HHHHHHHHHHHHHHHHT-TTEEEEEES-GGGGEETTEE-HHHHHHHH--

InterPro domains:
  IPR024655 Asl1-like, glycosyl hydrolase catalytic domain [PF11790] (3-167)
  IPR053183 Alkali-sensitive linkage protein [PTHR34154] (3-166)

pLDDT: mean 85.12, std 12.23, range [46.03, 97.62]

Foldseek 3Di:
DPDLPAQEDEAFEALQADVVVPGDVCNLVNRLVCCCVVPVVVVVSRHAYEYYEFEPDPDRNDPSPAGALSSVLVNLVRDDPPGADAYEYAYEAEDDCGLVVVVVSVVVSQVSNCVSNVHRHAYEDAEYAYPPLLPLVRLLVNLLRNLVVLVPDPRHPYYAYPDVVSQDDPNHGDSNVVSNVVSD